Protein AF-W0T6J8-F1 (afdb_monomer)

pLDDT: mean 84.34, std 17.22, range [40.78, 98.44]

Mean predicted aligned error: 9.86 Å

Secondary structure (DSSP, 8-state):
---PPPPPPPPPPP-----TTSSSSSHHHHHHHHHHHHHHHHHHHHHTTHHHHHHHHHHHIIIIIHHHH--SSHHHHHHHHHHHHTTTTHHHHHHHHHHHHHHHHHHHHHHHHHT-------------TTSTT---HHHHTTTTTTHHHHS------SS-HHHHHHHHHHHHHHHHHIIIIIHHHHHT----HHHHHHHH-GGG-HIIIIIIIIHHHHHHHHHHHHHHHHHHHHHTT---HHHHHHHHHHHHHHHHHHHHHHHHHTTS---STHHHHHHHHHHHHT-

Radius of gyration: 28.68 Å; Cα contacts (8 Å, |Δi|>4): 222; chains: 1; bounding box: 107×46×69 Å

Structure (mmCIF, N/CA/C/O backbone):
data_AF-W0T6J8-F1
#
_entry.id   AF-W0T6J8-F1
#
loop_
_atom_site.group_PDB
_atom_site.id
_atom_site.type_symbol
_atom_site.label_atom_id
_atom_site.label_alt_id
_atom_site.label_comp_id
_atom_site.label_asym_id
_atom_site.label_entity_id
_atom_site.label_seq_id
_atom_site.pdbx_PDB_ins_code
_atom_site.Cartn_x
_atom_site.Cartn_y
_atom_site.Cartn_z
_atom_site.occupancy
_atom_site.B_iso_or_equiv
_atom_site.auth_seq_id
_atom_site.auth_comp_id
_atom_site.auth_asym_id
_atom_site.auth_atom_id
_atom_site.pdbx_PDB_model_num
ATOM 1 N N . MET A 1 1 ? -86.421 -0.996 42.618 1.00 44.06 1 MET A N 1
ATOM 2 C CA . MET A 1 1 ? -85.700 -2.146 43.206 1.00 44.06 1 MET A CA 1
ATOM 3 C C . MET A 1 1 ? -84.505 -2.436 42.313 1.00 44.06 1 MET A C 1
ATOM 5 O O . MET A 1 1 ? -84.709 -2.819 41.173 1.00 44.06 1 MET A O 1
ATOM 9 N N . SER A 1 2 ? -83.292 -2.116 42.771 1.00 49.62 2 SER A N 1
ATOM 10 C CA . SER A 1 2 ? -82.051 -2.276 41.999 1.00 49.62 2 SER A CA 1
ATOM 11 C C . SER A 1 2 ? -81.358 -3.562 42.446 1.00 49.62 2 SER A C 1
ATOM 13 O O . SER A 1 2 ? -81.035 -3.698 43.625 1.00 49.62 2 SER A O 1
ATOM 15 N N . SER A 1 3 ? -81.200 -4.520 41.535 1.00 58.56 3 SER A N 1
ATOM 16 C CA . SER A 1 3 ? -80.531 -5.800 41.778 1.00 58.56 3 SER A CA 1
ATOM 17 C C . SER A 1 3 ? -79.018 -5.633 41.645 1.00 58.56 3 SER A C 1
ATOM 19 O O . SER A 1 3 ? -78.511 -5.381 40.550 1.00 58.56 3 SER A O 1
ATOM 21 N N . THR A 1 4 ? -78.293 -5.777 42.750 1.00 57.53 4 THR A N 1
ATOM 22 C CA . THR A 1 4 ? -76.829 -5.793 42.769 1.00 57.53 4 THR A CA 1
ATOM 23 C C . THR A 1 4 ? -76.292 -7.084 42.134 1.00 57.53 4 THR A C 1
ATOM 25 O O . THR A 1 4 ? -76.738 -8.174 42.498 1.00 57.53 4 THR A O 1
ATOM 28 N N . PRO A 1 5 ? -75.336 -7.000 41.190 1.00 65.31 5 PRO A N 1
ATOM 29 C CA . PRO A 1 5 ? -74.773 -8.176 40.540 1.00 65.31 5 PRO A CA 1
ATOM 30 C C . PRO A 1 5 ? -73.866 -8.953 41.503 1.00 65.31 5 PRO A C 1
ATOM 32 O O . PRO A 1 5 ? -72.942 -8.404 42.104 1.00 65.31 5 PRO A O 1
ATOM 35 N N . THR A 1 6 ? -74.139 -10.248 41.644 1.00 69.88 6 THR A N 1
ATOM 36 C CA . THR A 1 6 ? -73.364 -11.180 42.467 1.00 69.88 6 THR A CA 1
ATOM 37 C C . THR A 1 6 ? -72.047 -11.520 41.767 1.00 69.88 6 THR A C 1
ATOM 39 O O . THR A 1 6 ? -72.043 -12.086 40.676 1.00 69.88 6 THR A O 1
ATOM 42 N N . LEU A 1 7 ? -70.919 -11.160 42.383 1.00 71.19 7 LEU A N 1
ATOM 43 C CA . LEU A 1 7 ? -69.585 -11.454 41.858 1.00 71.19 7 LEU A CA 1
ATOM 44 C C . LEU A 1 7 ? -69.223 -12.925 42.108 1.00 71.19 7 LEU A C 1
ATOM 46 O O . LEU A 1 7 ? -69.225 -13.392 43.245 1.00 71.19 7 LEU A O 1
ATOM 50 N N . THR A 1 8 ? -68.880 -13.651 41.044 1.00 69.62 8 THR A N 1
ATOM 51 C CA . THR A 1 8 ? -68.369 -15.027 41.119 1.00 69.62 8 THR A CA 1
ATOM 52 C C . THR A 1 8 ? -66.880 -15.059 41.487 1.00 69.62 8 THR A C 1
ATOM 54 O O . THR A 1 8 ? -66.098 -14.316 40.888 1.00 69.62 8 THR A O 1
ATOM 57 N N . PRO A 1 9 ? -66.452 -15.939 42.412 1.00 71.56 9 PRO A N 1
ATOM 58 C CA . PRO A 1 9 ? -65.052 -16.057 42.810 1.00 71.56 9 PRO A CA 1
ATOM 59 C C . PRO A 1 9 ? -64.183 -16.598 41.663 1.00 71.56 9 PRO A C 1
ATOM 61 O O . PRO A 1 9 ? -64.466 -17.646 41.079 1.00 71.56 9 PRO A O 1
ATOM 64 N N . LEU A 1 10 ? -63.108 -15.873 41.343 1.00 67.50 10 LEU A N 1
ATOM 65 C CA . LEU A 1 10 ? -62.117 -16.258 40.336 1.00 67.50 10 LEU A CA 1
ATOM 66 C C . LEU A 1 10 ? -61.279 -17.445 40.833 1.00 67.50 10 LEU A C 1
ATOM 68 O O . LEU A 1 10 ? -60.670 -17.382 41.900 1.00 67.50 10 LEU A O 1
ATOM 72 N N . LYS A 1 11 ? -61.218 -18.521 40.037 1.00 64.81 11 LYS A N 1
ATOM 73 C CA . LYS A 1 11 ? -60.311 -19.651 40.289 1.00 64.81 11 LYS A CA 1
ATOM 74 C C . LYS A 1 11 ? -58.851 -19.192 40.139 1.00 64.81 11 LYS A C 1
ATOM 76 O O . LYS A 1 11 ? -58.540 -18.541 39.139 1.00 64.81 11 LYS A O 1
ATOM 81 N N . PRO A 1 12 ? -57.949 -19.543 41.075 1.00 74.31 12 PRO A N 1
ATOM 82 C CA . PRO A 1 12 ? -56.539 -19.204 40.953 1.00 74.31 12 PRO A CA 1
ATOM 83 C C . PRO A 1 12 ? -55.931 -19.900 39.732 1.00 74.31 12 PRO A C 1
ATOM 85 O O . PRO A 1 12 ? -56.129 -21.095 39.506 1.00 74.31 12 PRO A O 1
ATOM 88 N N . ILE A 1 13 ? -55.200 -19.127 38.931 1.00 68.12 13 ILE A N 1
ATOM 89 C CA . ILE A 1 13 ? -54.458 -19.621 37.772 1.00 68.12 13 ILE A CA 1
ATOM 90 C C . ILE A 1 13 ? -53.298 -20.482 38.302 1.00 68.12 13 ILE A C 1
ATOM 92 O O . ILE A 1 13 ? -52.548 -19.999 39.153 1.00 68.12 13 ILE A O 1
ATOM 96 N N . PRO A 1 14 ? -53.123 -21.733 37.837 1.00 65.81 14 PRO A N 1
ATOM 97 C CA . PRO A 1 14 ? -52.020 -22.574 38.277 1.00 65.81 14 PRO A CA 1
ATOM 98 C C . PRO A 1 14 ? -50.689 -21.930 37.883 1.00 65.81 14 PRO A C 1
ATOM 100 O O . PRO A 1 14 ? -50.386 -21.741 36.702 1.00 65.81 14 PRO A O 1
ATOM 103 N N . ILE A 1 15 ? -49.893 -21.581 38.892 1.00 59.25 15 ILE A N 1
ATOM 104 C CA . ILE A 1 15 ? -48.527 -21.101 38.718 1.00 59.25 15 ILE A CA 1
ATOM 105 C C . ILE A 1 15 ? -47.717 -22.317 38.267 1.00 59.25 15 ILE A C 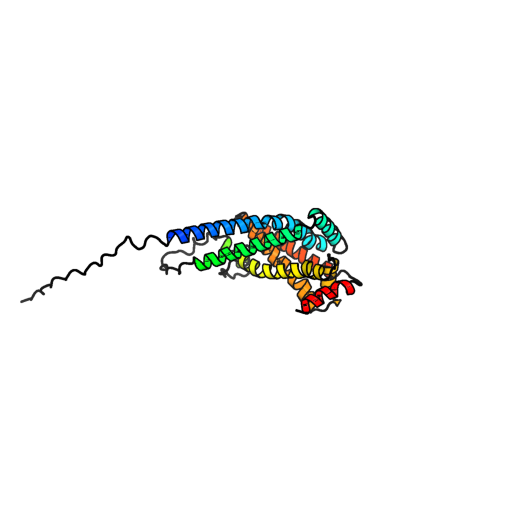1
ATOM 107 O O . ILE A 1 15 ? -47.471 -23.229 39.054 1.00 59.25 15 ILE A O 1
ATOM 111 N N . LYS A 1 16 ? -47.332 -22.367 36.986 1.00 61.12 16 LYS A N 1
ATOM 112 C CA . LYS A 1 16 ? -46.283 -23.293 36.546 1.00 61.12 16 LYS A CA 1
ATOM 113 C C . LYS A 1 16 ? -45.051 -22.992 37.397 1.00 61.12 16 LYS A C 1
ATOM 115 O O . LYS A 1 16 ? -44.511 -21.893 37.293 1.00 61.12 16 LYS A O 1
ATOM 120 N N . HIS A 1 17 ? -44.636 -23.946 38.229 1.00 57.38 17 HIS A N 1
ATOM 121 C CA . HIS A 1 17 ? -43.312 -23.930 38.838 1.00 57.38 17 HIS A CA 1
ATOM 122 C C . HIS A 1 17 ? -42.297 -23.882 37.693 1.00 57.38 17 HIS A C 1
ATOM 124 O O . HIS A 1 17 ? -42.101 -24.855 36.970 1.00 57.38 17 HIS A O 1
ATOM 130 N N . ILE A 1 18 ? -41.749 -22.695 37.450 1.00 60.44 18 ILE A N 1
ATOM 131 C CA . ILE A 1 18 ? -40.581 -22.521 36.600 1.00 60.44 18 ILE A CA 1
ATOM 132 C C . ILE A 1 18 ? -39.416 -22.913 37.501 1.00 60.44 18 ILE A C 1
ATOM 134 O O . ILE A 1 18 ? -39.089 -22.165 38.421 1.00 60.44 18 ILE A O 1
ATOM 138 N N . ASP A 1 19 ? -38.845 -24.096 37.273 1.00 59.66 19 ASP A N 1
ATOM 139 C CA . ASP A 1 19 ? -37.564 -24.476 37.866 1.00 59.66 19 ASP A CA 1
ATOM 140 C C . ASP A 1 19 ? -36.507 -23.472 37.390 1.00 59.66 19 ASP A C 1
ATOM 142 O O . ASP A 1 19 ? -35.994 -23.540 36.272 1.00 59.66 19 ASP A O 1
ATOM 146 N N . LEU A 1 20 ? -36.228 -22.483 38.240 1.00 57.75 20 LEU A N 1
ATOM 147 C CA . LEU A 1 20 ? -35.276 -21.393 38.004 1.00 57.75 20 LEU A CA 1
ATOM 148 C C . LEU A 1 20 ? -33.815 -21.872 37.955 1.00 57.75 20 LEU A C 1
ATOM 150 O O . LEU A 1 20 ? -32.936 -21.102 37.567 1.00 57.75 20 LEU A O 1
ATOM 154 N N . ASP A 1 21 ? -33.569 -23.139 38.288 1.00 58.72 21 ASP A N 1
ATOM 155 C CA . ASP A 1 21 ? -32.229 -23.696 38.463 1.00 58.72 21 ASP A CA 1
ATOM 156 C C . ASP A 1 21 ? -31.691 -24.448 37.230 1.00 58.72 21 ASP A C 1
ATOM 158 O O . ASP A 1 21 ? -30.522 -24.821 37.214 1.00 58.72 21 ASP A O 1
ATOM 162 N N . LEU A 1 22 ? -32.475 -24.613 36.154 1.00 55.75 22 LEU A N 1
ATOM 163 C CA . LEU A 1 22 ? -32.065 -25.410 34.979 1.00 55.75 22 LEU A CA 1
ATOM 164 C C . LEU A 1 22 ? -31.553 -24.610 33.764 1.00 55.75 22 LEU A C 1
ATOM 166 O O . LEU A 1 22 ? -31.078 -25.207 32.800 1.00 55.75 22 LEU A O 1
ATOM 170 N N . GLU A 1 23 ? -31.585 -23.273 33.778 1.00 55.09 23 GLU A N 1
ATOM 171 C CA . GLU A 1 23 ? -31.180 -22.456 32.611 1.00 55.09 23 GLU A CA 1
ATOM 172 C C . GLU A 1 23 ? -29.812 -21.752 32.737 1.00 55.09 23 GLU A C 1
ATOM 174 O O . GLU A 1 23 ? -29.426 -20.978 31.853 1.00 55.09 23 GLU A O 1
ATOM 179 N N . LYS A 1 24 ? -29.044 -22.002 33.808 1.00 53.44 24 LYS A N 1
ATOM 180 C CA . LYS A 1 24 ? -27.879 -21.163 34.148 1.00 53.44 24 LYS A CA 1
ATOM 181 C C . LYS A 1 24 ? -26.524 -21.580 33.546 1.00 53.44 24 LYS A C 1
ATOM 183 O O . LYS A 1 24 ? -25.614 -20.759 33.564 1.00 53.44 24 LYS A O 1
ATOM 188 N N . GLU A 1 25 ? -26.345 -22.768 32.964 1.00 53.28 25 GLU A N 1
ATOM 189 C CA . GLU A 1 25 ? -24.975 -23.325 32.862 1.00 53.28 25 GLU A CA 1
ATOM 190 C C . GLU A 1 25 ? -24.228 -23.308 31.511 1.00 53.28 25 GLU A C 1
ATOM 192 O O . GLU A 1 25 ? -23.013 -23.455 31.524 1.00 53.28 25 GLU A O 1
ATOM 197 N N . SER A 1 26 ? -24.823 -23.038 30.342 1.00 57.38 26 SER A N 1
ATOM 198 C CA . SER A 1 26 ? -24.058 -23.133 29.063 1.00 57.38 26 SER A CA 1
ATOM 199 C C . SER A 1 26 ? -23.679 -21.800 28.399 1.00 57.38 26 SER A C 1
ATOM 201 O O . SER A 1 26 ? -22.920 -21.756 27.421 1.00 57.38 26 SER A O 1
ATOM 203 N N . LYS A 1 27 ? -24.217 -20.678 28.893 1.00 60.62 27 LYS A N 1
ATOM 204 C CA . LYS A 1 27 ? -24.117 -19.376 28.209 1.00 60.62 27 LYS A CA 1
ATOM 205 C C . LYS A 1 27 ? -22.870 -18.572 28.584 1.00 60.62 27 LYS A C 1
ATOM 207 O O . LYS A 1 27 ? -22.381 -17.806 27.750 1.00 60.62 27 LYS A O 1
ATOM 212 N N . ASP A 1 28 ? -22.347 -18.763 29.793 1.00 67.38 28 ASP A N 1
ATOM 213 C CA . ASP A 1 28 ? -21.236 -17.961 30.313 1.00 67.38 28 ASP A CA 1
ATOM 214 C C . ASP A 1 28 ? -19.873 -18.409 29.766 1.00 67.38 28 ASP A C 1
ATOM 216 O O . ASP A 1 28 ? -19.080 -17.559 29.350 1.00 67.38 28 ASP A O 1
ATOM 220 N N . GLU A 1 29 ? -19.623 -19.714 29.635 1.00 78.31 29 GLU A N 1
ATOM 221 C CA . GLU A 1 29 ? -18.333 -20.243 29.166 1.00 78.31 29 GLU A CA 1
ATOM 222 C C . GLU A 1 29 ? -18.021 -19.832 27.715 1.00 78.31 29 GLU A C 1
ATOM 224 O O . GLU A 1 29 ? -16.958 -19.276 27.420 1.00 78.31 29 GLU A O 1
ATOM 229 N N . ASN A 1 30 ? -19.002 -19.974 26.818 1.00 82.31 30 ASN A N 1
ATOM 230 C CA . ASN A 1 30 ? -18.879 -19.544 25.424 1.00 82.31 30 ASN A CA 1
ATOM 231 C C . ASN A 1 30 ? -18.616 -18.036 25.304 1.00 82.31 30 ASN A C 1
ATOM 233 O O . ASN A 1 30 ? -17.840 -17.592 24.455 1.00 82.31 30 ASN A O 1
ATOM 237 N N . SER A 1 31 ? -19.230 -17.220 26.163 1.00 84.44 31 SER A N 1
ATOM 238 C CA . SER A 1 31 ? -19.031 -15.769 26.132 1.00 84.44 31 SER A CA 1
ATOM 239 C C . SER A 1 31 ? -17.605 -15.368 26.535 1.00 84.44 31 SER A C 1
ATOM 241 O O . SER A 1 31 ? -17.011 -14.482 25.905 1.00 84.44 31 SER A O 1
ATOM 243 N N . ASN A 1 32 ? -17.024 -16.079 27.506 1.00 88.94 32 ASN A N 1
ATOM 244 C CA . ASN A 1 32 ? -15.654 -15.883 27.967 1.00 88.94 32 ASN A CA 1
ATOM 245 C C . ASN A 1 32 ? -14.639 -16.290 26.895 1.00 88.94 32 ASN A C 1
ATOM 247 O O . ASN A 1 32 ? -13.741 -15.503 26.580 1.00 88.94 32 ASN A O 1
ATOM 251 N N . LEU A 1 33 ? -14.819 -17.449 26.249 1.00 90.31 33 LEU A N 1
ATOM 252 C CA . LEU A 1 33 ? -13.953 -17.895 25.149 1.00 90.31 33 LEU A CA 1
ATOM 253 C C . LEU A 1 33 ? -13.937 -16.895 23.986 1.00 90.31 33 LEU A C 1
ATOM 255 O O . LEU A 1 33 ? -12.871 -16.528 23.486 1.00 90.31 33 LEU A O 1
ATOM 259 N N . LEU A 1 34 ? -15.101 -16.372 23.590 1.00 91.38 34 LEU A N 1
ATOM 260 C CA . LEU A 1 34 ? -15.199 -15.368 22.524 1.00 91.38 34 LEU A CA 1
ATOM 261 C C . LEU A 1 34 ? -14.537 -14.040 22.927 1.00 91.38 34 LEU A C 1
ATOM 263 O O . LEU A 1 34 ? -13.900 -13.382 22.096 1.00 91.38 34 LEU A O 1
ATOM 267 N N . ALA A 1 35 ? -14.648 -13.630 24.193 1.00 91.19 35 ALA A N 1
ATOM 268 C CA . ALA A 1 35 ? -13.970 -12.439 24.705 1.00 91.19 35 ALA A CA 1
ATOM 269 C C . ALA A 1 35 ? -12.440 -12.598 24.686 1.00 91.19 35 ALA A C 1
ATOM 271 O O . ALA A 1 35 ? -11.732 -11.687 24.237 1.00 91.19 35 ALA A O 1
ATOM 272 N N . ILE A 1 36 ? -11.941 -13.766 25.097 1.00 94.81 36 ILE A N 1
ATOM 273 C CA . ILE A 1 36 ? -10.520 -14.126 25.064 1.00 94.81 36 ILE A CA 1
ATOM 274 C C . ILE A 1 36 ? -10.013 -14.143 23.618 1.00 94.81 36 ILE A C 1
ATOM 276 O O . ILE A 1 36 ? -9.056 -13.433 23.298 1.00 94.81 36 ILE A O 1
ATOM 280 N N . ALA A 1 37 ? -10.698 -14.844 22.712 1.00 95.62 37 ALA A N 1
ATOM 281 C CA . ALA A 1 37 ? -10.339 -14.900 21.295 1.00 95.62 37 ALA A CA 1
ATOM 282 C C . ALA A 1 37 ? -10.260 -13.494 20.675 1.00 95.62 37 ALA A C 1
ATOM 284 O O . ALA A 1 37 ? -9.282 -13.137 20.017 1.00 95.62 37 ALA A O 1
ATOM 285 N N . LYS A 1 38 ? -11.244 -12.631 20.956 1.00 95.25 38 LYS A N 1
ATOM 286 C CA . LYS A 1 38 ? -11.246 -11.229 20.508 1.00 95.25 38 LYS A CA 1
ATOM 287 C C . LYS A 1 38 ? -10.050 -10.436 21.034 1.00 95.25 38 LYS A C 1
ATOM 289 O O . LYS A 1 38 ? -9.535 -9.578 20.311 1.00 95.25 38 LYS A O 1
ATOM 294 N N . LYS A 1 39 ? -9.640 -10.667 22.285 1.00 96.38 39 LYS A N 1
ATOM 295 C CA . LYS A 1 39 ? -8.476 -10.015 22.905 1.00 96.38 39 LYS A CA 1
ATOM 296 C C . LYS A 1 39 ? -7.191 -10.421 22.184 1.00 96.38 39 LYS A C 1
ATOM 298 O O . LYS A 1 39 ? -6.442 -9.534 21.775 1.00 96.38 39 LYS A O 1
ATOM 303 N N . TYR A 1 40 ? -6.984 -11.717 21.952 1.00 97.75 40 TYR A N 1
ATOM 304 C CA . TYR A 1 40 ? -5.813 -12.224 21.229 1.00 97.75 40 TYR A CA 1
ATOM 305 C C . TYR A 1 40 ? -5.772 -11.761 19.775 1.00 97.75 40 TYR A C 1
ATOM 307 O O . TYR A 1 40 ? -4.740 -11.270 19.331 1.00 97.75 40 TYR A O 1
ATOM 315 N N . LEU A 1 41 ? -6.894 -11.802 19.049 1.00 97.44 41 LEU A N 1
ATOM 316 C CA . LEU A 1 41 ? -6.943 -11.306 17.669 1.00 97.44 41 LEU A CA 1
ATOM 317 C C . LEU A 1 41 ? -6.545 -9.826 17.579 1.00 97.44 41 LEU A C 1
ATOM 319 O O . LEU A 1 41 ? -5.786 -9.447 16.695 1.00 97.44 41 LEU A O 1
ATOM 323 N N . ARG A 1 42 ? -7.003 -8.982 18.513 1.00 95.69 42 ARG A N 1
ATOM 324 C CA . ARG A 1 42 ? -6.597 -7.564 18.568 1.00 95.69 42 ARG A CA 1
ATOM 325 C C . ARG A 1 42 ? -5.119 -7.393 18.888 1.00 95.69 42 ARG A C 1
ATOM 327 O O . ARG A 1 42 ? -4.489 -6.480 18.360 1.00 95.69 42 ARG A O 1
ATOM 334 N N . TRP A 1 43 ? -4.593 -8.235 19.772 1.00 97.12 43 TRP A N 1
ATOM 335 C CA . TRP A 1 43 ? -3.180 -8.232 20.122 1.00 97.12 43 TRP A CA 1
ATOM 336 C C . TRP A 1 43 ? -2.330 -8.596 18.898 1.00 97.12 43 TRP A C 1
ATOM 338 O O . TRP A 1 43 ? -1.482 -7.797 18.510 1.00 97.12 43 TRP A O 1
ATOM 348 N N . ILE A 1 44 ? -2.646 -9.698 18.210 1.00 97.50 44 ILE A N 1
ATOM 349 C CA . ILE A 1 44 ? -1.981 -10.109 16.963 1.00 97.50 44 ILE A CA 1
ATOM 350 C C . ILE A 1 44 ? -2.063 -8.993 15.920 1.00 97.50 44 ILE A C 1
ATOM 352 O O . ILE A 1 44 ? -1.033 -8.585 15.396 1.00 97.50 44 ILE A O 1
ATOM 356 N N . GLN A 1 45 ? -3.255 -8.437 15.674 1.00 95.69 45 GLN A N 1
ATOM 357 C CA . GLN A 1 45 ? -3.453 -7.375 14.682 1.00 95.69 45 GLN A CA 1
ATOM 358 C C . GLN A 1 45 ? -2.588 -6.135 14.949 1.00 95.69 45 GLN A C 1
ATOM 360 O O . GLN A 1 45 ? -2.154 -5.464 14.010 1.00 95.69 45 GLN A O 1
ATOM 365 N N . LYS A 1 46 ? -2.384 -5.799 16.230 1.00 95.00 46 LYS A N 1
ATOM 366 C CA . LYS A 1 46 ? -1.573 -4.659 16.666 1.00 95.00 46 LYS A CA 1
ATOM 367 C C . LYS A 1 46 ? -0.083 -4.937 16.482 1.00 95.00 46 LYS A C 1
ATOM 369 O O . LYS A 1 46 ? 0.622 -4.089 15.947 1.00 95.00 46 LYS A O 1
ATOM 374 N N . TRP A 1 47 ? 0.395 -6.096 16.927 1.00 96.19 47 TRP A N 1
ATOM 375 C CA . TRP A 1 47 ? 1.825 -6.418 16.902 1.00 96.19 47 TRP A CA 1
ATOM 376 C C . TRP A 1 47 ? 2.320 -6.851 15.523 1.00 96.19 47 TRP A C 1
ATOM 378 O O . TRP A 1 47 ? 3.476 -6.608 15.186 1.00 96.19 47 TRP A O 1
ATOM 388 N N . SER A 1 48 ? 1.441 -7.370 14.665 1.00 96.38 48 SER A N 1
ATOM 389 C CA . SER A 1 48 ? 1.779 -7.692 13.276 1.00 96.38 48 SER A CA 1
ATOM 390 C C . SER A 1 48 ? 2.105 -6.463 12.416 1.00 96.38 48 SER A C 1
ATOM 392 O O . SER A 1 48 ? 2.573 -6.614 11.291 1.00 96.38 48 SER A O 1
ATOM 394 N N . LEU A 1 49 ? 1.873 -5.246 12.927 1.00 94.12 49 LEU A N 1
ATOM 395 C CA . LEU A 1 49 ? 2.207 -3.993 12.249 1.00 94.12 49 LEU A CA 1
ATOM 396 C C . LEU A 1 49 ? 3.695 -3.644 12.310 1.00 94.12 49 LEU A C 1
ATOM 398 O O . LEU A 1 49 ? 4.134 -2.849 11.488 1.00 94.12 49 LEU A O 1
ATOM 402 N N . PHE A 1 50 ? 4.469 -4.204 13.245 1.00 93.62 50 PHE A N 1
ATOM 403 C CA . PHE A 1 50 ? 5.868 -3.808 13.449 1.00 93.62 50 PHE A CA 1
ATOM 404 C C . PHE A 1 50 ? 6.742 -3.944 12.194 1.00 93.62 50 PHE A C 1
ATOM 406 O O . PHE A 1 50 ? 7.378 -2.955 11.832 1.00 93.62 50 PHE A O 1
ATOM 413 N N . PRO A 1 51 ? 6.735 -5.087 11.476 1.00 92.94 51 PRO A N 1
ATOM 414 C CA . PRO A 1 51 ? 7.508 -5.218 10.241 1.00 92.94 51 PRO A CA 1
ATOM 415 C C . PRO A 1 51 ? 7.124 -4.199 9.170 1.00 92.94 51 PRO A C 1
ATOM 417 O O . PRO A 1 51 ? 7.971 -3.696 8.437 1.00 92.94 51 PRO A O 1
ATOM 420 N N . LEU A 1 52 ? 5.830 -3.885 9.075 1.00 91.38 52 LEU A N 1
ATOM 421 C CA . LEU A 1 52 ? 5.349 -2.899 8.120 1.00 91.38 52 LEU A CA 1
ATOM 422 C C . LEU A 1 52 ? 5.756 -1.487 8.550 1.00 91.38 52 LEU A C 1
ATOM 424 O O . LEU A 1 52 ? 6.194 -0.708 7.718 1.00 91.38 52 LEU A O 1
ATOM 428 N N . ALA A 1 53 ? 5.647 -1.159 9.837 1.00 91.88 53 ALA A N 1
ATOM 429 C CA . ALA A 1 53 ? 5.989 0.154 10.373 1.00 91.88 53 ALA A CA 1
ATOM 430 C C . ALA A 1 53 ? 7.481 0.486 10.224 1.00 91.88 53 ALA A C 1
ATOM 432 O O . ALA A 1 53 ? 7.811 1.649 10.013 1.00 91.88 53 ALA A O 1
ATOM 433 N N . SER A 1 54 ? 8.367 -0.512 10.300 1.00 91.19 54 SER A N 1
ATOM 434 C CA . SER A 1 54 ? 9.804 -0.316 10.083 1.00 91.19 54 SER A CA 1
ATOM 435 C C . SER A 1 54 ? 10.174 -0.212 8.602 1.00 91.19 54 SER A C 1
ATOM 437 O O . SER A 1 54 ? 10.995 0.624 8.236 1.00 91.19 54 SER A O 1
ATOM 439 N N . TYR A 1 55 ? 9.558 -1.019 7.733 1.00 92.81 55 TYR A N 1
ATOM 440 C CA . TYR A 1 55 ? 9.878 -1.025 6.302 1.00 92.81 55 TYR A CA 1
ATOM 441 C C . TYR A 1 55 ? 9.215 0.112 5.517 1.00 92.81 55 TYR A C 1
ATOM 443 O O . TYR A 1 55 ? 9.793 0.647 4.571 1.00 92.81 55 TYR A O 1
ATOM 451 N N . LEU A 1 56 ? 7.991 0.488 5.888 1.00 93.44 56 LEU A N 1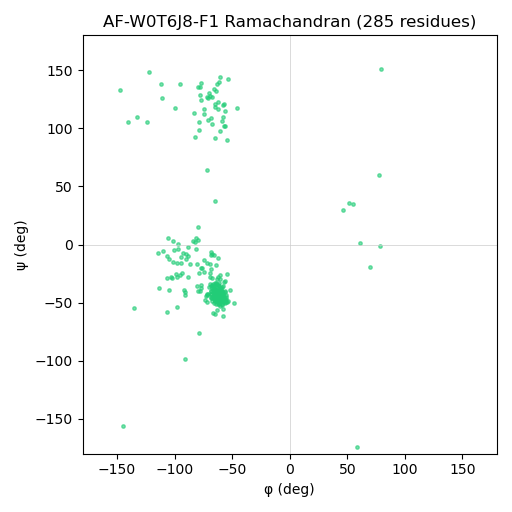
ATOM 452 C CA . LEU A 1 56 ? 7.185 1.440 5.131 1.00 93.44 56 LEU A CA 1
ATOM 453 C C . LEU A 1 56 ? 7.863 2.807 4.938 1.00 93.44 56 LEU A C 1
ATOM 455 O O . LEU A 1 56 ? 7.752 3.320 3.830 1.00 93.44 56 LEU A O 1
ATOM 459 N N . PRO A 1 57 ? 8.562 3.412 5.920 1.00 95.00 57 PRO A N 1
ATOM 460 C CA . PRO A 1 57 ? 9.290 4.658 5.688 1.00 95.00 57 PRO A CA 1
ATOM 461 C C . PRO A 1 57 ? 10.351 4.521 4.592 1.00 95.00 57 PRO A C 1
ATOM 463 O O . PRO A 1 57 ? 10.410 5.363 3.701 1.00 95.00 57 PRO A O 1
ATOM 466 N N . LEU A 1 58 ? 11.127 3.431 4.604 1.00 95.12 58 LEU A N 1
ATOM 467 C CA . LEU A 1 58 ? 12.147 3.155 3.587 1.00 95.12 58 LEU A CA 1
ATOM 468 C C . LEU A 1 58 ? 11.509 2.996 2.204 1.00 95.12 58 LEU A C 1
ATOM 470 O O . LEU A 1 58 ? 11.917 3.641 1.239 1.00 95.12 58 LEU A O 1
ATOM 474 N N . HIS A 1 59 ? 10.457 2.181 2.120 1.00 95.69 59 HIS A N 1
ATOM 475 C CA . HIS A 1 59 ? 9.718 1.971 0.879 1.00 95.69 59 HIS A CA 1
ATOM 476 C C . HIS A 1 59 ? 9.056 3.258 0.376 1.00 95.69 59 HIS A C 1
ATOM 478 O O . HIS A 1 59 ? 9.142 3.576 -0.805 1.00 95.69 59 HIS A O 1
ATOM 484 N N . GLY A 1 60 ? 8.422 4.016 1.269 1.00 96.69 60 GLY A N 1
ATOM 485 C CA . GLY A 1 60 ? 7.726 5.260 0.961 1.00 96.69 60 GLY A CA 1
ATOM 486 C C . GLY A 1 60 ? 8.673 6.350 0.471 1.00 96.69 60 GLY A C 1
ATOM 487 O O . GLY A 1 60 ? 8.365 7.011 -0.513 1.00 96.69 60 GLY A O 1
ATOM 488 N N . ILE A 1 61 ? 9.853 6.498 1.079 1.00 97.50 61 ILE A N 1
ATOM 489 C CA . ILE A 1 61 ? 10.886 7.414 0.578 1.00 97.50 61 ILE A CA 1
ATOM 490 C C . ILE A 1 61 ? 11.296 7.000 -0.837 1.00 97.50 61 ILE A C 1
ATOM 492 O O . ILE A 1 61 ? 11.212 7.809 -1.762 1.00 97.50 61 ILE A O 1
ATOM 496 N N . ASN A 1 62 ? 11.659 5.731 -1.024 1.00 97.69 62 ASN A N 1
ATOM 497 C CA . ASN A 1 62 ? 12.187 5.248 -2.295 1.00 97.69 62 ASN A CA 1
ATOM 498 C C . ASN A 1 62 ? 11.158 5.253 -3.439 1.00 97.69 62 ASN A C 1
ATOM 500 O O . ASN A 1 62 ? 11.521 5.400 -4.598 1.00 97.69 62 ASN A O 1
ATOM 504 N N . THR A 1 63 ? 9.868 5.097 -3.136 1.00 96.81 63 THR A N 1
ATOM 505 C CA . THR A 1 63 ? 8.813 4.998 -4.161 1.00 96.81 63 THR A CA 1
ATOM 506 C C . THR A 1 63 ? 7.993 6.273 -4.342 1.00 96.81 63 THR A C 1
ATOM 508 O O . THR A 1 63 ? 7.501 6.509 -5.442 1.00 96.81 63 THR A O 1
ATOM 511 N N . LEU A 1 64 ? 7.840 7.109 -3.307 1.00 97.94 64 LEU A N 1
ATOM 512 C CA . LEU A 1 64 ? 6.972 8.296 -3.351 1.00 97.94 64 LEU A CA 1
ATOM 513 C C . LEU A 1 64 ? 7.748 9.611 -3.429 1.00 97.94 64 LEU A C 1
ATOM 515 O O . LEU A 1 64 ? 7.231 10.587 -3.969 1.00 97.94 64 LEU A O 1
ATOM 519 N N . ILE A 1 65 ? 8.965 9.654 -2.879 1.00 98.12 65 ILE A N 1
ATOM 520 C CA . ILE A 1 65 ? 9.748 10.889 -2.744 1.00 98.12 65 ILE A CA 1
ATOM 521 C C . ILE A 1 65 ? 10.888 10.895 -3.757 1.00 98.12 65 ILE A C 1
ATOM 523 O O . ILE A 1 65 ? 10.926 11.776 -4.611 1.00 98.12 65 ILE A O 1
ATOM 527 N N . ILE A 1 66 ? 11.771 9.895 -3.732 1.00 98.44 66 ILE A N 1
ATOM 528 C CA . ILE A 1 66 ? 12.965 9.870 -4.593 1.00 98.44 66 ILE A CA 1
ATOM 529 C C . ILE A 1 66 ? 12.611 10.003 -6.083 1.00 98.44 66 ILE A C 1
ATOM 531 O O . ILE A 1 66 ? 13.134 10.922 -6.711 1.00 98.44 66 ILE A O 1
ATOM 535 N N . PRO A 1 67 ? 11.656 9.239 -6.653 1.00 98.12 67 PRO A N 1
ATOM 536 C CA . PRO A 1 67 ? 11.364 9.333 -8.083 1.00 98.12 67 PRO A CA 1
ATOM 537 C C . PRO A 1 67 ? 10.723 10.667 -8.487 1.00 98.12 67 PRO A C 1
ATOM 539 O O . PRO A 1 67 ? 10.763 11.055 -9.653 1.00 98.12 67 PRO A O 1
ATOM 542 N N . SER A 1 68 ? 10.117 11.386 -7.533 1.00 97.94 68 SER A N 1
ATOM 543 C CA . SER A 1 68 ? 9.590 12.732 -7.781 1.00 97.94 68 SER A CA 1
ATOM 544 C C . SER A 1 68 ? 10.675 13.802 -7.846 1.00 97.94 68 SER A C 1
ATOM 546 O O . SER A 1 68 ? 10.416 14.852 -8.430 1.00 97.94 68 SER A O 1
ATOM 548 N N . ILE A 1 69 ? 11.867 13.538 -7.298 1.00 97.88 69 ILE A N 1
ATOM 549 C CA . ILE A 1 69 ? 13.025 14.442 -7.299 1.00 97.88 69 ILE A CA 1
ATOM 550 C C . ILE A 1 69 ? 13.972 14.058 -8.435 1.00 97.88 69 ILE A C 1
ATOM 552 O O . ILE A 1 69 ? 14.257 14.897 -9.289 1.00 97.88 69 ILE A O 1
ATOM 556 N N . GLU A 1 70 ? 14.379 12.789 -8.487 1.00 97.75 70 GLU A N 1
ATOM 557 C CA . GLU A 1 70 ? 15.279 12.257 -9.503 1.00 97.75 70 GLU A CA 1
ATOM 558 C C . GLU A 1 70 ? 14.835 10.846 -9.943 1.00 97.75 70 GLU A C 1
ATOM 560 O O . GLU A 1 70 ? 14.975 9.890 -9.182 1.00 97.75 70 GLU A O 1
ATOM 565 N N . PRO A 1 71 ? 14.241 10.691 -11.143 1.00 96.81 71 PRO A N 1
ATOM 566 C CA . PRO A 1 71 ? 13.644 9.436 -11.600 1.00 96.81 71 PRO A CA 1
ATOM 567 C C . PRO A 1 71 ? 14.626 8.502 -12.321 1.00 96.81 71 PRO A C 1
ATOM 569 O O . PRO A 1 71 ? 14.238 7.375 -12.635 1.00 96.81 71 PRO A O 1
ATOM 572 N N . SER A 1 72 ? 15.839 8.958 -12.654 1.00 95.19 72 SER A N 1
ATOM 573 C CA . SER A 1 72 ? 16.752 8.211 -13.526 1.00 95.19 72 SER A CA 1
ATOM 574 C C . SER A 1 72 ? 17.474 7.079 -12.780 1.00 95.19 72 SER A C 1
ATOM 576 O O . SER A 1 72 ? 17.082 5.921 -12.924 1.00 95.19 72 SER A O 1
ATOM 578 N N . SER A 1 73 ? 18.484 7.378 -11.963 1.00 95.31 73 SER A N 1
ATOM 579 C CA . SER A 1 73 ? 19.309 6.381 -11.260 1.00 95.31 73 SER A CA 1
ATOM 580 C C . SER A 1 73 ? 18.985 6.255 -9.771 1.00 95.31 73 SER A C 1
ATOM 582 O O . SER A 1 73 ? 18.899 5.141 -9.255 1.00 95.31 73 SER A O 1
ATOM 584 N N . ALA A 1 74 ? 18.708 7.375 -9.095 1.00 97.06 74 ALA A N 1
ATOM 585 C CA . ALA A 1 74 ? 18.562 7.432 -7.638 1.00 97.06 74 ALA A CA 1
ATOM 586 C C . ALA A 1 74 ? 17.581 6.403 -7.023 1.00 97.06 74 ALA A C 1
ATOM 588 O O . ALA A 1 74 ? 17.900 5.854 -5.966 1.00 97.06 74 ALA A O 1
ATOM 589 N N . PRO A 1 75 ? 16.418 6.079 -7.634 1.00 97.50 75 PRO A N 1
ATOM 590 C CA . PRO A 1 75 ? 15.519 5.065 -7.082 1.00 97.50 75 PRO A CA 1
ATOM 591 C C . PRO A 1 75 ? 16.151 3.664 -7.016 1.00 97.50 75 PRO A C 1
ATOM 593 O O . PRO A 1 75 ? 15.891 2.910 -6.077 1.00 97.50 75 PRO A O 1
ATOM 596 N N . ASN A 1 76 ? 16.996 3.309 -7.991 1.00 97.00 76 ASN A N 1
ATOM 597 C CA . ASN A 1 76 ? 17.710 2.030 -8.003 1.00 97.00 76 ASN A CA 1
ATOM 598 C C . ASN A 1 76 ? 18.816 2.010 -6.941 1.00 97.00 76 ASN A C 1
ATOM 600 O O . ASN A 1 76 ? 18.893 1.049 -6.176 1.00 97.00 76 ASN A O 1
ATOM 604 N N . ASP A 1 77 ? 19.591 3.088 -6.812 1.00 96.94 77 ASP A N 1
ATOM 605 C CA . ASP A 1 77 ? 20.661 3.192 -5.808 1.00 96.94 77 ASP A CA 1
ATOM 606 C C . ASP A 1 77 ? 20.101 3.068 -4.381 1.00 96.94 77 ASP A C 1
ATOM 608 O O . ASP A 1 77 ? 20.564 2.267 -3.562 1.00 96.94 77 ASP A O 1
ATOM 612 N N . VAL A 1 78 ? 19.021 3.802 -4.092 1.00 96.62 78 VAL A N 1
ATOM 613 C CA . VAL A 1 78 ? 18.328 3.736 -2.798 1.00 96.62 78 VAL A CA 1
ATOM 614 C C . VAL A 1 78 ? 17.673 2.366 -2.596 1.00 96.62 78 VAL A C 1
ATOM 616 O O . VAL A 1 78 ? 17.670 1.847 -1.478 1.00 96.62 78 VAL A O 1
ATOM 619 N N . LEU A 1 79 ? 17.151 1.732 -3.653 1.00 95.25 79 LEU A N 1
ATOM 620 C CA . LEU A 1 79 ? 16.621 0.368 -3.569 1.00 95.25 79 LEU A CA 1
ATOM 621 C C . LEU A 1 79 ? 17.705 -0.638 -3.176 1.00 95.25 79 LEU A C 1
ATOM 623 O O . LEU A 1 79 ? 17.443 -1.489 -2.324 1.00 95.25 79 LEU A O 1
ATOM 627 N N . MET A 1 80 ? 18.898 -0.545 -3.764 1.00 94.25 80 MET A N 1
ATOM 628 C CA . MET A 1 80 ? 20.031 -1.409 -3.424 1.00 94.25 80 MET A CA 1
ATOM 629 C C . MET A 1 80 ? 20.448 -1.223 -1.966 1.00 94.25 80 MET A C 1
ATOM 631 O O . MET A 1 80 ? 20.553 -2.208 -1.236 1.00 94.25 80 MET A O 1
ATOM 635 N N . MET A 1 81 ? 20.559 0.024 -1.503 1.00 94.56 81 MET A N 1
ATOM 636 C CA . MET A 1 81 ? 20.832 0.326 -0.094 1.00 94.56 81 MET A CA 1
ATOM 637 C C . MET A 1 81 ? 19.780 -0.295 0.842 1.00 94.56 81 MET A C 1
ATOM 639 O O . MET A 1 81 ? 20.122 -0.917 1.845 1.00 94.56 81 MET A O 1
ATOM 643 N N . ILE A 1 82 ? 18.486 -0.182 0.517 1.00 92.88 82 ILE A N 1
ATOM 644 C CA . ILE A 1 82 ? 17.406 -0.778 1.325 1.00 92.88 82 ILE A CA 1
ATOM 645 C C . ILE A 1 82 ? 17.478 -2.313 1.319 1.00 92.88 82 ILE A C 1
ATOM 647 O O . ILE A 1 82 ? 17.206 -2.944 2.345 1.00 92.88 82 ILE A O 1
ATOM 651 N N . ARG A 1 83 ? 17.815 -2.937 0.183 1.00 90.81 83 ARG A N 1
ATOM 652 C CA . ARG A 1 83 ? 17.978 -4.400 0.086 1.00 90.81 83 ARG A CA 1
ATOM 653 C C . ARG A 1 83 ? 19.095 -4.890 0.999 1.00 90.81 83 ARG A C 1
ATOM 655 O O . ARG A 1 83 ? 18.876 -5.863 1.718 1.00 90.81 83 ARG A O 1
ATOM 662 N N . GLU A 1 84 ? 20.216 -4.177 1.015 1.00 91.56 84 GLU A N 1
ATOM 663 C CA . GLU A 1 84 ? 21.355 -4.479 1.881 1.00 91.56 84 GLU A CA 1
ATOM 664 C C . GLU A 1 84 ? 20.969 -4.359 3.362 1.00 91.56 84 GLU A C 1
ATOM 666 O O . GLU A 1 84 ? 21.102 -5.313 4.127 1.00 91.56 84 GLU A O 1
ATOM 671 N N . LEU A 1 85 ? 20.338 -3.243 3.748 1.00 89.81 85 LEU A N 1
ATOM 672 C CA . LEU A 1 85 ? 19.880 -3.004 5.125 1.00 89.81 85 LEU A CA 1
ATOM 673 C C . LEU A 1 85 ? 18.849 -4.028 5.625 1.00 89.81 85 LEU A C 1
ATOM 675 O O . LEU A 1 85 ? 18.713 -4.234 6.829 1.00 89.81 85 LEU A O 1
ATOM 679 N N . THR A 1 86 ? 18.088 -4.652 4.723 1.00 87.81 86 THR A N 1
ATOM 680 C CA . THR A 1 86 ? 17.025 -5.611 5.076 1.00 87.81 86 THR A CA 1
ATOM 681 C C . THR A 1 86 ? 17.424 -7.078 4.899 1.00 87.81 86 THR A C 1
ATOM 683 O O . THR A 1 86 ? 16.573 -7.953 5.105 1.00 87.81 86 THR A O 1
ATOM 686 N N . SER A 1 87 ? 18.683 -7.340 4.512 1.00 80.31 87 SER A N 1
ATOM 687 C CA . SER A 1 87 ? 19.327 -8.663 4.412 1.00 80.31 87 SER A CA 1
ATOM 688 C C . SER A 1 87 ? 18.497 -9.751 3.709 1.00 80.31 87 SER A C 1
ATOM 690 O O . SER A 1 87 ? 18.569 -10.936 4.031 1.00 80.31 87 SER A O 1
ATOM 692 N N . GLY A 1 88 ? 17.630 -9.367 2.767 1.00 69.44 88 GLY A N 1
ATOM 693 C CA . GLY A 1 88 ? 16.721 -10.276 2.051 1.00 69.44 88 GLY A CA 1
ATOM 694 C C . GLY A 1 88 ? 15.575 -10.882 2.887 1.00 69.44 88 GLY A C 1
ATOM 695 O O . GLY A 1 88 ? 14.553 -11.288 2.317 1.00 69.44 88 GLY A O 1
ATOM 696 N N . LEU A 1 89 ? 15.672 -10.887 4.222 1.00 71.31 89 LEU A N 1
ATOM 697 C CA . LEU A 1 89 ? 14.626 -11.353 5.144 1.00 71.31 89 LEU A CA 1
ATOM 698 C C . LEU A 1 89 ? 13.403 -10.431 5.160 1.00 71.31 89 LEU A C 1
ATOM 700 O O . LEU A 1 89 ? 12.292 -10.894 5.438 1.00 71.31 89 LEU A O 1
ATOM 704 N N . GLY A 1 90 ? 13.586 -9.157 4.794 1.00 80.06 90 GLY A N 1
ATOM 705 C CA . GLY A 1 90 ? 12.535 -8.140 4.818 1.00 80.06 90 GLY A CA 1
ATOM 706 C C . GLY A 1 90 ? 11.236 -8.601 4.157 1.00 80.06 90 GLY A C 1
ATOM 707 O O . GLY A 1 90 ? 10.178 -8.553 4.778 1.00 80.06 90 GLY A O 1
ATOM 708 N N . SER A 1 91 ? 11.302 -9.142 2.935 1.00 86.12 91 SER A N 1
ATOM 709 C CA . SER A 1 91 ? 10.089 -9.490 2.175 1.00 86.12 91 SER A CA 1
ATOM 710 C C . SER A 1 91 ? 9.206 -10.542 2.861 1.00 86.12 91 SER A C 1
ATOM 712 O O . SER A 1 91 ? 7.994 -10.349 2.948 1.00 86.12 91 SER A O 1
ATOM 714 N N . LYS A 1 92 ? 9.788 -11.624 3.396 1.00 91.06 92 LYS A N 1
ATOM 715 C CA . LYS A 1 92 ? 9.026 -12.684 4.078 1.00 91.06 92 LYS A CA 1
ATOM 716 C C . LYS A 1 92 ? 8.386 -12.159 5.360 1.00 91.06 92 LYS A C 1
ATOM 718 O O . LYS A 1 92 ? 7.201 -12.381 5.581 1.00 91.06 92 LYS A O 1
ATOM 723 N N . ILE A 1 93 ? 9.147 -11.424 6.172 1.00 93.62 93 ILE A N 1
ATOM 724 C CA . ILE A 1 93 ? 8.666 -10.883 7.450 1.00 93.62 93 ILE A CA 1
ATOM 725 C C . ILE A 1 93 ? 7.531 -9.872 7.212 1.00 93.62 93 ILE A C 1
ATOM 727 O O . ILE A 1 93 ? 6.515 -9.914 7.909 1.00 93.62 93 ILE A O 1
ATOM 731 N N . ILE A 1 94 ? 7.660 -9.012 6.195 1.00 93.38 94 ILE A N 1
ATOM 732 C CA . ILE A 1 94 ? 6.614 -8.056 5.804 1.00 93.38 94 ILE A CA 1
ATOM 733 C C . ILE A 1 94 ? 5.335 -8.793 5.397 1.00 93.38 94 ILE A C 1
ATOM 735 O O . ILE A 1 94 ? 4.266 -8.479 5.920 1.00 93.38 94 ILE A O 1
ATOM 739 N N . TRP A 1 95 ? 5.426 -9.796 4.515 1.00 94.62 95 TRP A N 1
ATOM 740 C CA . TRP A 1 95 ? 4.256 -10.560 4.069 1.00 94.62 95 TRP A CA 1
ATOM 741 C C . TRP A 1 95 ? 3.572 -11.315 5.208 1.00 94.62 95 TRP A C 1
ATOM 743 O O . TRP A 1 95 ? 2.344 -11.296 5.289 1.00 94.62 95 TRP A O 1
ATOM 753 N N . THR A 1 96 ? 4.337 -11.900 6.131 1.00 95.38 96 THR A N 1
ATOM 754 C CA . THR A 1 96 ? 3.783 -12.531 7.337 1.00 95.38 96 THR A CA 1
ATOM 755 C C . THR A 1 96 ? 3.058 -11.508 8.214 1.00 95.38 96 THR A C 1
ATOM 757 O O . THR A 1 96 ? 1.939 -11.762 8.659 1.00 95.38 96 THR A O 1
ATOM 760 N N . GLY A 1 97 ?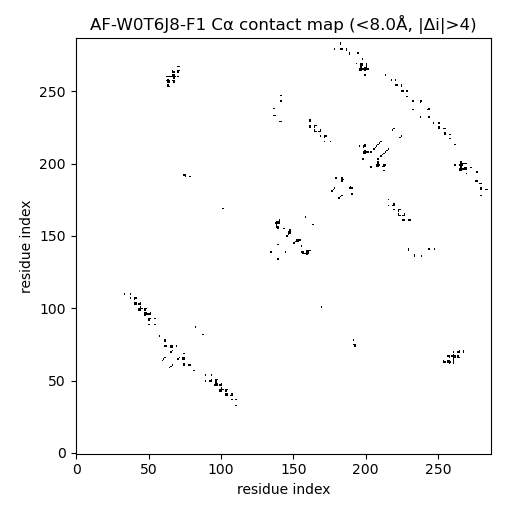 3.639 -10.321 8.423 1.00 96.31 97 GLY A N 1
ATOM 761 C CA . GLY A 1 97 ? 3.001 -9.230 9.168 1.00 96.31 97 GLY A CA 1
ATOM 762 C C . GLY A 1 97 ? 1.687 -8.761 8.534 1.00 96.31 97 GLY A C 1
ATOM 763 O O . GLY A 1 97 ? 0.670 -8.643 9.225 1.00 96.31 97 GLY A O 1
ATOM 764 N N . ILE A 1 98 ? 1.677 -8.570 7.210 1.00 95.94 98 ILE A N 1
ATOM 765 C CA . ILE A 1 98 ? 0.476 -8.212 6.437 1.00 95.94 98 ILE A CA 1
ATOM 766 C C . ILE A 1 98 ? -0.590 -9.305 6.569 1.00 95.94 98 ILE A C 1
ATOM 768 O O . ILE A 1 98 ? -1.735 -8.999 6.906 1.00 95.94 98 ILE A O 1
ATOM 772 N N . ALA A 1 99 ? -0.228 -10.573 6.360 1.00 97.25 99 ALA A N 1
ATOM 773 C CA . ALA A 1 99 ? -1.158 -11.696 6.453 1.00 97.25 99 ALA A CA 1
ATOM 774 C C . ALA A 1 99 ? -1.785 -11.790 7.850 1.00 97.25 99 ALA A C 1
ATOM 776 O O . ALA A 1 99 ? -3.009 -11.828 7.977 1.00 97.25 99 ALA A O 1
ATOM 777 N N . MET A 1 100 ? -0.969 -11.729 8.908 1.00 98.06 100 MET A N 1
ATOM 778 C CA . MET A 1 100 ? -1.458 -11.716 10.290 1.00 98.06 100 MET A CA 1
ATOM 779 C C . MET A 1 100 ? -2.385 -10.527 10.558 1.00 98.06 100 MET A C 1
ATOM 781 O O . MET A 1 100 ? -3.425 -10.702 11.197 1.00 98.06 100 MET A O 1
ATOM 785 N N . HIS A 1 101 ? -2.067 -9.333 10.047 1.00 97.38 101 HIS A N 1
ATOM 786 C CA . HIS A 1 101 ? -2.904 -8.141 10.215 1.00 97.38 101 HIS A CA 1
ATOM 787 C C . HIS A 1 101 ? -4.281 -8.304 9.555 1.00 97.38 101 HIS A C 1
ATOM 789 O O . HIS A 1 101 ? -5.315 -8.022 10.168 1.00 97.38 101 HIS A O 1
ATOM 795 N N . VAL A 1 102 ? -4.304 -8.776 8.307 1.00 97.50 102 VAL A N 1
ATOM 796 C CA . VAL A 1 102 ? -5.537 -8.958 7.531 1.00 97.50 102 VAL A CA 1
ATOM 797 C C . VAL A 1 102 ? -6.397 -10.067 8.135 1.00 97.50 102 VAL A C 1
ATOM 799 O O . VAL A 1 102 ? -7.582 -9.841 8.397 1.00 97.50 102 VAL A O 1
ATOM 802 N N . LEU A 1 103 ? -5.810 -11.233 8.423 1.00 97.75 103 LEU A N 1
ATOM 803 C CA . LEU A 1 103 ? -6.529 -12.394 8.958 1.00 97.75 103 LEU A CA 1
ATOM 804 C C . LEU A 1 103 ? -7.101 -12.127 10.351 1.00 97.75 103 LEU A C 1
ATOM 806 O O . LEU A 1 103 ? -8.270 -12.419 10.602 1.00 97.75 103 LEU A O 1
ATOM 810 N N . SER A 1 104 ? -6.329 -11.506 11.245 1.00 97.50 104 SER A N 1
ATOM 811 C CA . SER A 1 104 ? -6.829 -11.142 12.577 1.00 97.50 104 SER A CA 1
ATOM 812 C C . SER A 1 104 ? -7.953 -10.104 12.505 1.00 97.50 104 SER A C 1
ATOM 814 O O . SER A 1 104 ? -8.981 -10.238 13.178 1.00 97.50 104 SER A O 1
ATOM 816 N N . GLY A 1 105 ? -7.821 -9.110 11.621 1.00 95.50 105 GLY A N 1
ATOM 817 C CA . GLY A 1 105 ? -8.874 -8.139 11.345 1.00 95.50 105 GLY A CA 1
ATOM 818 C C . GLY A 1 105 ? -10.147 -8.789 10.792 1.00 95.50 105 GLY A C 1
ATOM 819 O O . GLY A 1 105 ? -11.256 -8.399 11.177 1.00 95.50 105 GLY A O 1
ATOM 820 N N . LEU A 1 106 ? -10.023 -9.762 9.887 1.00 96.69 106 LEU A N 1
ATOM 821 C CA . LEU A 1 106 ? -11.152 -10.535 9.364 1.00 96.69 106 LEU A CA 1
ATOM 822 C C . LEU A 1 106 ? -11.811 -11.358 10.478 1.00 96.69 106 LEU A C 1
ATOM 824 O O . LEU A 1 106 ? -13.023 -11.256 10.668 1.00 96.69 106 LEU A O 1
ATOM 828 N N . GLY A 1 107 ? -11.015 -12.062 11.287 1.00 97.00 107 GLY A N 1
ATOM 829 C CA . GLY A 1 107 ? -11.486 -12.847 12.430 1.00 97.00 107 GLY A CA 1
ATOM 830 C C . GLY A 1 107 ? -12.308 -12.020 13.420 1.00 97.00 107 GLY A C 1
ATOM 831 O O . GLY A 1 107 ? -13.398 -12.426 13.817 1.00 97.00 107 GLY A O 1
ATOM 832 N N . ILE A 1 108 ? -11.875 -10.795 13.746 1.00 95.31 108 ILE A N 1
ATOM 833 C CA . ILE A 1 108 ? -12.644 -9.887 14.620 1.00 95.31 108 ILE A CA 1
ATOM 834 C C . ILE A 1 108 ? -14.009 -9.532 14.013 1.00 95.31 108 ILE A C 1
ATOM 836 O O . ILE A 1 108 ? -14.980 -9.343 14.753 1.00 95.31 108 ILE A O 1
ATOM 840 N N . ARG A 1 109 ? -14.106 -9.390 12.686 1.00 93.81 109 ARG A N 1
ATOM 841 C CA . ARG A 1 109 ? -15.372 -9.068 12.003 1.00 93.81 109 ARG A CA 1
ATOM 842 C C . ARG A 1 109 ? -16.314 -10.263 11.993 1.00 93.81 109 ARG A C 1
ATOM 844 O O . ARG A 1 109 ? -17.480 -10.088 12.335 1.00 93.81 109 ARG A O 1
ATOM 851 N N . VAL A 1 110 ? -15.797 -11.448 11.683 1.00 94.44 110 VAL A N 1
ATOM 852 C CA . VAL A 1 110 ? -16.539 -12.713 11.736 1.00 94.44 110 VAL A CA 1
ATOM 853 C C . VAL A 1 110 ? -17.076 -12.948 13.150 1.00 94.44 110 VAL A C 1
ATOM 855 O O . VAL A 1 110 ? -18.274 -13.125 13.341 1.00 94.44 110 VAL A O 1
ATOM 858 N N . LEU A 1 111 ? -16.231 -12.783 14.168 1.00 93.44 111 LEU A N 1
ATOM 859 C CA . LEU A 1 111 ? -16.628 -12.899 15.570 1.00 93.44 111 LEU A CA 1
ATOM 860 C C . LEU A 1 111 ? -17.701 -11.877 15.974 1.00 93.44 111 LEU A C 1
ATOM 862 O O . LEU A 1 111 ? -18.648 -12.201 16.689 1.00 93.44 111 LEU A O 1
ATOM 866 N N . LYS A 1 112 ? -17.590 -10.627 15.505 1.00 90.62 112 LYS A N 1
ATOM 867 C CA . LYS A 1 112 ? -18.642 -9.617 15.703 1.00 90.62 112 LYS A CA 1
ATOM 868 C C . LYS A 1 112 ? -19.951 -10.020 15.034 1.00 90.62 112 LYS A C 1
ATOM 870 O O . LYS A 1 112 ? -20.996 -9.724 15.590 1.00 90.62 112 LYS A O 1
ATOM 875 N N . MET A 1 113 ? -19.904 -10.630 13.855 1.00 90.75 113 MET A N 1
ATOM 876 C CA . MET A 1 113 ? -21.099 -11.083 13.146 1.00 90.75 113 MET A CA 1
ATOM 877 C C . MET A 1 113 ? -21.805 -12.201 13.917 1.00 90.75 113 MET A C 1
ATOM 879 O O . MET A 1 113 ? -23.004 -12.091 14.139 1.00 90.75 113 MET A O 1
ATOM 883 N N . TYR A 1 114 ? -21.056 -13.180 14.430 1.00 89.19 114 TYR A N 1
ATOM 884 C CA . TYR A 1 114 ? -21.603 -14.262 15.258 1.00 89.19 114 TYR A CA 1
ATOM 885 C C . TYR A 1 114 ? -22.137 -13.791 16.618 1.00 89.19 114 TYR A C 1
ATOM 887 O O . TYR A 1 114 ? -23.117 -14.324 17.121 1.00 89.19 114 TYR A O 1
ATOM 895 N N . THR A 1 115 ? -21.522 -12.770 17.221 1.00 88.81 115 THR A N 1
ATOM 896 C CA . THR A 1 115 ? -21.927 -12.247 18.544 1.00 88.81 115 THR A CA 1
ATOM 897 C C . THR A 1 115 ? -22.999 -11.156 18.488 1.00 88.81 115 THR A C 1
ATOM 899 O O . THR A 1 115 ? -23.422 -10.653 19.536 1.00 88.81 115 THR A O 1
ATOM 902 N N . ARG A 1 116 ? -23.440 -10.736 17.294 1.00 83.44 116 ARG A N 1
ATOM 903 C CA . ARG A 1 116 ? -24.468 -9.697 17.152 1.00 83.44 116 ARG A CA 1
ATOM 904 C C . ARG A 1 116 ? -25.804 -10.225 17.665 1.00 83.44 116 ARG A C 1
ATOM 906 O O . ARG A 1 116 ? -26.498 -10.961 16.977 1.00 83.44 116 ARG A O 1
ATOM 913 N N . LYS A 1 117 ? -26.194 -9.781 18.862 1.00 76.25 117 LYS A N 1
ATOM 914 C CA . LYS A 1 117 ? -27.582 -9.901 19.317 1.00 76.25 117 LYS A CA 1
ATOM 915 C C . LYS A 1 117 ? -28.481 -9.105 18.356 1.00 76.25 117 LYS A C 1
ATOM 917 O O . LYS A 1 117 ? -28.070 -8.011 17.946 1.00 76.25 117 LYS A O 1
ATOM 922 N N . PRO A 1 118 ? -29.674 -9.616 18.000 1.00 70.19 118 PRO A N 1
ATOM 923 C CA . PRO A 1 118 ? -30.622 -8.865 17.190 1.00 70.19 118 PRO A CA 1
ATOM 924 C C . PRO A 1 118 ? -30.885 -7.508 17.854 1.00 70.19 118 PRO A C 1
ATOM 926 O O . PRO A 1 118 ? -30.894 -7.426 19.091 1.00 70.19 118 PRO A O 1
ATOM 929 N N . PRO A 1 119 ? -31.040 -6.428 17.069 1.00 63.22 119 PRO A N 1
ATOM 930 C CA . PRO A 1 119 ? -31.310 -5.116 17.629 1.00 63.22 119 PRO A CA 1
ATOM 931 C C . PRO A 1 119 ? -32.596 -5.209 18.453 1.00 63.22 119 PRO A C 1
ATOM 933 O O . PRO A 1 119 ? -33.681 -5.372 17.904 1.00 63.22 119 PRO A O 1
ATOM 936 N N . LYS A 1 120 ? -32.484 -5.121 19.786 1.00 60.53 120 LYS A N 1
ATOM 937 C CA . LYS A 1 120 ? -33.658 -4.878 20.625 1.00 60.53 120 LYS A CA 1
ATOM 938 C C . LYS A 1 120 ? -34.256 -3.569 20.120 1.00 60.53 120 LYS A C 1
ATOM 940 O O . LYS A 1 120 ? -33.550 -2.560 20.126 1.00 60.53 120 LYS A O 1
ATOM 945 N N . HIS A 1 121 ? -35.505 -3.601 19.652 1.00 49.69 121 HIS A N 1
ATOM 946 C CA . HIS A 1 121 ? -36.277 -2.416 19.281 1.00 49.69 121 HIS A CA 1
ATOM 947 C C . HIS A 1 121 ? -36.303 -1.461 20.481 1.00 49.69 121 HIS A C 1
ATOM 949 O O . HIS A 1 121 ? -37.139 -1.564 21.376 1.00 49.69 121 HIS A O 1
ATOM 955 N N . ARG A 1 122 ? -35.321 -0.563 20.553 1.00 54.81 122 ARG A N 1
ATOM 956 C CA . ARG A 1 122 ? -35.257 0.475 21.573 1.00 54.81 122 ARG A CA 1
ATOM 957 C C . ARG A 1 122 ? -36.310 1.496 21.156 1.00 54.81 122 ARG A C 1
ATOM 959 O O . ARG A 1 122 ? -36.182 2.079 20.079 1.00 54.81 122 ARG A O 1
ATOM 966 N N . LYS A 1 123 ? -37.381 1.625 21.951 1.00 49.97 123 LYS A N 1
ATOM 967 C CA . LYS A 1 123 ? -38.427 2.640 21.761 1.00 49.97 123 LYS A CA 1
ATOM 968 C C . LYS A 1 123 ? -37.739 3.985 21.502 1.00 49.97 123 LYS A C 1
ATOM 970 O O . LYS A 1 123 ? -36.975 4.454 22.340 1.00 49.97 123 LYS A O 1
ATOM 975 N N . LYS A 1 124 ? -37.968 4.542 20.309 1.00 50.72 124 LYS A N 1
ATOM 976 C CA . LYS A 1 124 ? -37.620 5.917 19.945 1.00 50.72 124 LYS A CA 1
ATOM 977 C C . LYS A 1 124 ? -38.470 6.828 20.823 1.00 50.72 124 LYS A C 1
ATOM 979 O O . LYS A 1 124 ? -39.590 7.095 20.435 1.00 50.72 124 LYS A O 1
ATOM 984 N N . ASN A 1 125 ? -37.980 7.229 21.982 1.00 53.75 125 ASN A N 1
ATOM 985 C CA . ASN A 1 125 ? -38.403 8.441 22.671 1.00 53.75 125 ASN A CA 1
ATOM 986 C C . ASN A 1 125 ? -37.153 8.944 23.410 1.00 53.75 125 ASN A C 1
ATOM 988 O O . ASN A 1 125 ? -36.427 8.144 23.998 1.00 53.75 125 ASN A O 1
ATOM 992 N N . ASP A 1 126 ? -36.884 10.241 23.290 1.00 49.56 126 ASP A N 1
ATOM 993 C CA . ASP A 1 126 ? -35.930 11.021 24.094 1.00 49.56 126 ASP A CA 1
ATOM 994 C C . ASP A 1 126 ? -34.428 10.900 23.805 1.00 49.56 126 ASP A C 1
ATOM 996 O O . ASP A 1 126 ? -33.635 10.623 24.699 1.00 49.56 126 ASP A O 1
ATOM 1000 N N . LEU A 1 127 ? -33.989 11.224 22.584 1.00 51.75 127 LEU A N 1
ATOM 1001 C CA . LEU A 1 127 ? -32.607 11.683 22.382 1.00 51.75 127 LEU A CA 1
ATOM 1002 C C . LEU A 1 127 ? -32.595 12.944 21.518 1.00 51.75 127 LEU A C 1
ATOM 1004 O O . LEU A 1 127 ? -32.899 12.901 20.324 1.00 51.75 127 LEU A O 1
ATOM 1008 N N . SER A 1 128 ? -32.258 14.067 22.157 1.00 47.00 128 SER A N 1
ATOM 1009 C CA . SER A 1 128 ? -32.058 15.353 21.499 1.00 47.00 128 SER A CA 1
ATOM 1010 C C . SER A 1 128 ? -30.911 15.241 20.472 1.00 47.00 128 SER A C 1
ATOM 1012 O O . SER A 1 128 ? -29.925 14.537 20.717 1.00 47.00 128 SER A O 1
ATOM 1014 N N . PRO A 1 129 ? -30.985 15.926 19.316 1.00 50.59 129 PRO A N 1
ATOM 1015 C CA . PRO A 1 129 ? -29.970 15.814 18.262 1.00 50.59 129 PRO A CA 1
ATOM 1016 C C . PRO A 1 129 ? -28.598 16.402 18.637 1.00 50.59 129 PRO A C 1
ATOM 1018 O O . PRO A 1 129 ? -27.657 16.285 17.856 1.00 50.59 129 PRO A O 1
ATOM 1021 N N . SER A 1 130 ? -28.483 17.056 19.799 1.00 44.59 130 SER A N 1
ATOM 1022 C CA . SER A 1 130 ? -27.367 17.944 20.143 1.00 44.59 130 SER A CA 1
ATOM 1023 C C . SER A 1 130 ? -26.231 17.279 20.931 1.00 44.59 130 SER A C 1
ATOM 1025 O O . SER A 1 130 ? -25.140 17.834 20.981 1.00 44.59 130 SER A O 1
ATOM 1027 N N . GLU A 1 131 ? -26.435 16.100 21.529 1.00 42.22 131 GLU A N 1
ATOM 1028 C CA . GLU A 1 131 ? -25.417 15.458 22.393 1.00 42.22 131 GLU A CA 1
ATOM 1029 C C . GLU A 1 131 ? -24.788 14.189 21.793 1.00 42.22 131 GLU A C 1
ATOM 1031 O O . GLU A 1 131 ? -23.818 13.639 22.320 1.00 42.22 131 GLU A O 1
ATOM 1036 N N . THR A 1 132 ? -25.275 13.720 20.639 1.00 46.56 132 THR A N 1
ATOM 1037 C CA . THR A 1 132 ? -24.717 12.522 19.979 1.00 46.56 132 THR A CA 1
ATOM 1038 C C . THR A 1 132 ? -23.482 12.814 19.112 1.00 46.56 132 THR A C 1
ATOM 1040 O O . THR A 1 132 ? -22.917 11.899 18.509 1.00 46.56 132 THR A O 1
ATOM 1043 N N . GLU A 1 133 ? -23.011 14.067 19.090 1.00 43.09 133 GLU A N 1
ATOM 1044 C CA . GLU A 1 133 ? -21.760 14.495 18.448 1.00 43.09 133 GLU A CA 1
ATOM 1045 C C . GLU A 1 133 ? -20.494 14.209 19.285 1.00 43.09 133 GLU A C 1
ATOM 1047 O O . GLU A 1 133 ? -19.398 14.661 18.946 1.00 43.09 133 GLU A O 1
ATOM 1052 N N . SER A 1 134 ? -20.574 13.354 20.315 1.00 40.78 134 SER A N 1
ATOM 1053 C CA . SER A 1 134 ? -19.396 12.656 20.866 1.00 40.78 134 SER A CA 1
ATOM 1054 C C . SER A 1 134 ? -18.916 11.572 19.883 1.00 40.78 134 SER A C 1
ATOM 1056 O O . SER A 1 134 ? -18.966 10.358 20.083 1.00 40.78 134 SER A O 1
ATOM 1058 N N . ILE A 1 135 ? -18.482 12.060 18.729 1.00 48.12 135 ILE A N 1
ATOM 1059 C CA . ILE A 1 135 ? -18.117 11.341 17.523 1.00 48.12 135 ILE A CA 1
ATOM 1060 C C . ILE A 1 135 ? -16.992 10.352 17.830 1.00 48.12 135 ILE A C 1
ATOM 1062 O O . ILE A 1 135 ? -15.820 10.709 17.977 1.00 48.12 135 ILE A O 1
ATOM 1066 N N . ALA A 1 136 ? -17.339 9.066 17.881 1.00 47.28 136 ALA A N 1
ATOM 1067 C CA . ALA A 1 136 ? -16.357 7.995 17.872 1.00 47.28 136 ALA A CA 1
ATOM 1068 C C . ALA A 1 136 ? -15.486 8.135 16.599 1.00 47.28 136 ALA A C 1
ATOM 1070 O O . ALA A 1 136 ? -16.021 8.052 15.487 1.00 47.28 136 ALA A O 1
ATOM 1071 N N . PRO A 1 137 ? -14.150 8.300 16.716 1.00 51.06 137 PRO A N 1
ATOM 1072 C CA . PRO A 1 137 ? -13.243 8.499 15.576 1.00 51.06 137 PRO A CA 1
ATOM 1073 C C . PRO A 1 137 ? -13.346 7.408 14.500 1.00 51.06 137 PRO A C 1
ATOM 1075 O O . PRO A 1 137 ? -13.082 7.651 13.326 1.00 51.06 137 PRO A O 1
ATOM 1078 N N . SER A 1 138 ? -13.777 6.211 14.902 1.00 51.81 138 SER A N 1
ATOM 1079 C CA . SER A 1 138 ? -13.976 5.049 14.038 1.00 51.81 138 SER A CA 1
ATOM 1080 C C . SER A 1 138 ? -15.188 5.150 13.105 1.00 51.81 138 SER A C 1
ATOM 1082 O O . SER A 1 138 ? -15.271 4.369 12.159 1.00 51.81 138 SER A O 1
ATOM 1084 N N . LYS A 1 139 ? -16.134 6.068 13.346 1.00 53.03 139 LYS A N 1
ATOM 1085 C CA . LYS A 1 139 ? -17.319 6.255 12.490 1.00 53.03 139 LYS A CA 1
ATOM 1086 C C . LYS A 1 139 ? -17.176 7.396 11.483 1.00 53.03 139 LYS A C 1
ATOM 1088 O O . LYS A 1 139 ? -17.782 7.324 10.425 1.00 53.03 139 LYS A O 1
ATOM 1093 N N . ILE A 1 140 ? -16.370 8.415 11.783 1.00 56.44 140 ILE A N 1
ATOM 1094 C CA . ILE A 1 140 ? -16.265 9.625 10.945 1.00 56.44 140 ILE A CA 1
ATOM 1095 C C . ILE A 1 140 ? -15.008 9.634 10.061 1.00 56.44 140 ILE A C 1
ATOM 1097 O O . ILE A 1 140 ? -14.962 10.334 9.051 1.00 56.44 140 ILE A O 1
ATOM 1101 N N . GLY A 1 141 ? -14.023 8.774 10.336 1.00 57.66 141 GLY A N 1
ATOM 1102 C CA . GLY A 1 141 ? -12.802 8.695 9.531 1.00 57.66 141 GLY A CA 1
ATOM 1103 C C . GLY A 1 141 ? -12.032 10.022 9.478 1.00 57.66 141 GLY A C 1
ATOM 1104 O O . GLY A 1 141 ? -12.376 10.998 10.144 1.00 57.66 141 GLY A O 1
ATOM 1105 N N . LEU A 1 142 ? -10.966 10.071 8.674 1.00 59.12 142 LEU A N 1
ATOM 1106 C CA . LEU A 1 142 ? -10.188 11.307 8.484 1.00 59.12 142 LEU A CA 1
ATOM 1107 C C . LEU A 1 142 ? -10.925 12.340 7.601 1.00 59.12 142 LEU A C 1
ATOM 1109 O O . LEU A 1 142 ? -10.666 13.535 7.697 1.00 59.12 142 LEU A O 1
ATOM 1113 N N . VAL A 1 143 ? -11.853 11.867 6.757 1.00 54.84 143 VAL A N 1
ATOM 1114 C CA . VAL A 1 143 ? -12.536 12.636 5.695 1.00 54.84 143 VAL A CA 1
ATOM 1115 C C . VAL A 1 143 ? -13.916 13.143 6.121 1.00 54.84 143 VAL A C 1
ATOM 1117 O O . VAL A 1 143 ? -14.450 14.055 5.492 1.00 54.84 143 VAL A O 1
ATOM 1120 N N . GLY A 1 144 ? -14.512 12.620 7.195 1.00 50.44 144 GLY A N 1
ATOM 1121 C CA . GLY A 1 144 ? -15.832 13.074 7.645 1.00 50.44 144 GLY A CA 1
ATOM 1122 C C . GLY A 1 144 ? -15.865 14.537 8.104 1.00 50.44 144 GLY A C 1
ATOM 1123 O O . GLY A 1 144 ? -16.927 15.142 8.098 1.00 50.44 144 GLY A O 1
ATOM 1124 N N . GLY A 1 145 ? -14.706 15.142 8.396 1.00 49.69 145 GLY A N 1
ATOM 1125 C CA . GLY A 1 145 ? -14.591 16.590 8.605 1.00 49.69 145 GLY A CA 1
ATOM 1126 C C . GLY A 1 145 ? -14.509 17.428 7.320 1.00 49.69 145 GLY A C 1
ATOM 1127 O O . GLY A 1 145 ? -14.718 18.631 7.383 1.00 49.69 145 GLY A O 1
ATOM 1128 N N . LEU A 1 146 ? -14.209 16.830 6.159 1.00 49.38 146 LEU A N 1
ATOM 1129 C CA . LEU A 1 146 ? -13.992 17.548 4.891 1.00 49.38 146 LEU A CA 1
ATOM 1130 C C . LEU A 1 146 ? -15.048 17.273 3.831 1.00 49.38 146 LEU A C 1
ATOM 1132 O O . LEU A 1 146 ? -15.452 18.206 3.154 1.00 49.38 146 LEU A O 1
ATOM 1136 N N . SER A 1 147 ? -15.555 16.044 3.716 1.00 48.97 147 SER A N 1
ATOM 1137 C CA . SER A 1 147 ? -16.736 15.772 2.876 1.00 48.97 147 SER A CA 1
ATOM 1138 C C . SER A 1 147 ? -17.971 16.529 3.381 1.00 48.97 147 SER A C 1
ATOM 1140 O O . SER A 1 147 ? -18.739 17.052 2.578 1.00 48.97 147 SER A O 1
ATOM 1142 N N . GLY A 1 148 ? -18.100 16.690 4.704 1.00 49.25 148 GLY A N 1
ATOM 1143 C CA . GLY A 1 148 ? -19.118 17.548 5.308 1.00 49.25 148 GLY A CA 1
ATOM 1144 C C . GLY A 1 148 ? -18.896 19.047 5.065 1.00 49.25 148 GLY A C 1
ATOM 1145 O O . GLY A 1 148 ? -19.872 19.783 5.002 1.00 49.25 148 GLY A O 1
ATOM 1146 N N . TYR A 1 149 ? -17.643 19.492 4.890 1.00 50.38 149 TYR A N 1
ATOM 1147 C CA . TYR A 1 149 ? -17.298 20.913 4.736 1.00 50.38 149 TYR A CA 1
ATOM 1148 C C . TYR A 1 149 ? -17.262 21.380 3.271 1.00 50.38 149 TYR A C 1
ATOM 1150 O O . TYR A 1 149 ? -17.716 22.476 2.974 1.00 50.38 149 TYR A O 1
ATOM 1158 N N . PHE A 1 150 ? -16.759 20.553 2.349 1.00 49.53 150 PHE A N 1
ATOM 1159 C CA . PHE A 1 150 ? -16.605 20.915 0.933 1.00 49.53 150 PHE A CA 1
ATOM 1160 C C . PHE A 1 150 ? -17.763 20.468 0.043 1.00 49.53 150 PHE A C 1
ATOM 1162 O O . PHE A 1 150 ? -17.990 21.076 -0.994 1.00 49.53 150 PHE A O 1
ATOM 1169 N N . ILE A 1 151 ? -18.483 19.406 0.413 1.00 50.84 151 ILE A N 1
ATOM 1170 C CA . ILE A 1 151 ? -19.524 18.826 -0.450 1.00 50.84 151 ILE A CA 1
ATOM 1171 C C . ILE A 1 151 ? -20.922 18.995 0.172 1.00 50.84 151 ILE A C 1
ATOM 1173 O O . ILE A 1 151 ? -21.919 18.698 -0.474 1.00 50.84 151 ILE A O 1
ATOM 1177 N N . GLY A 1 152 ? -21.045 19.473 1.420 1.00 42.66 152 GLY A N 1
ATOM 1178 C CA . GLY A 1 152 ? -22.344 19.662 2.092 1.00 42.66 152 GLY A CA 1
ATOM 1179 C C . GLY A 1 152 ? -23.156 18.367 2.272 1.00 42.66 152 GLY A C 1
ATOM 1180 O O . GLY A 1 152 ? -24.253 18.367 2.831 1.00 42.66 152 GLY A O 1
ATOM 1181 N N . VAL A 1 153 ? -22.614 17.229 1.837 1.00 47.19 153 VAL A N 1
ATOM 1182 C CA . VAL A 1 153 ? -23.249 15.925 1.919 1.00 47.19 153 VAL A CA 1
ATOM 1183 C C . VAL A 1 153 ? -23.002 15.403 3.326 1.00 47.19 153 VAL A C 1
ATOM 1185 O O . VAL A 1 153 ? -22.006 14.739 3.612 1.00 47.19 153 VAL A O 1
ATOM 1188 N N . LYS A 1 154 ? -23.955 15.681 4.220 1.00 50.28 154 LYS A N 1
ATOM 1189 C CA . LYS A 1 154 ? -24.081 15.075 5.558 1.00 50.28 154 LYS A CA 1
ATOM 1190 C C . LYS A 1 154 ? -24.381 13.565 5.489 1.00 50.28 154 LYS A C 1
ATOM 1192 O O . LYS A 1 154 ? -25.166 13.046 6.279 1.00 50.28 154 LYS A O 1
ATOM 1197 N N . ARG A 1 155 ? -23.803 12.817 4.543 1.00 51.59 155 ARG A N 1
ATOM 1198 C CA . ARG A 1 155 ? -23.928 11.356 4.541 1.00 51.59 155 ARG A CA 1
ATOM 1199 C C . ARG A 1 155 ? -22.951 10.803 5.559 1.00 51.59 155 ARG A C 1
ATOM 1201 O O . ARG A 1 155 ? -21.770 10.620 5.283 1.00 51.59 155 ARG A O 1
ATOM 1208 N N . GLN A 1 156 ? -23.480 10.506 6.741 1.00 57.22 156 GLN A N 1
ATOM 1209 C CA . GLN A 1 156 ? -22.877 9.521 7.624 1.00 57.22 156 GLN A CA 1
ATOM 1210 C C . GLN A 1 156 ? -22.768 8.220 6.822 1.00 57.22 156 GLN A C 1
ATOM 1212 O O . GLN A 1 156 ? -23.763 7.541 6.575 1.00 57.22 156 GLN A O 1
ATOM 1217 N N . LEU A 1 157 ? -21.571 7.905 6.328 1.00 63.12 157 LEU A N 1
ATOM 1218 C CA . LEU A 1 157 ? -21.339 6.607 5.715 1.00 63.12 157 LEU A CA 1
ATOM 1219 C C . LEU A 1 157 ? -21.572 5.557 6.804 1.00 63.12 157 LEU A C 1
ATOM 1221 O O . LEU A 1 157 ? -20.917 5.570 7.844 1.00 63.12 157 LEU A O 1
ATOM 1225 N N . ASN A 1 158 ? -22.497 4.630 6.558 1.00 70.75 158 ASN A N 1
ATOM 1226 C CA . ASN A 1 158 ? -22.790 3.532 7.487 1.00 70.75 158 ASN A CA 1
ATOM 1227 C C . ASN A 1 158 ? -21.582 2.598 7.707 1.00 70.75 158 ASN A C 1
ATOM 1229 O O . ASN A 1 158 ? -21.587 1.767 8.617 1.00 70.75 158 ASN A O 1
ATOM 1233 N N . TYR A 1 159 ? -20.537 2.741 6.888 1.00 73.31 159 TYR A N 1
ATOM 1234 C CA . TYR A 1 159 ? -19.330 1.933 6.913 1.00 73.31 159 TYR A CA 1
ATOM 1235 C C . TYR A 1 159 ? -18.124 2.746 7.377 1.00 73.31 159 TYR A C 1
ATOM 1237 O O . TYR A 1 159 ? -17.910 3.876 6.949 1.00 73.31 159 TYR A O 1
ATOM 1245 N N . ASN A 1 160 ? -17.292 2.131 8.223 1.00 83.56 160 ASN A N 1
ATOM 1246 C CA . ASN A 1 160 ? -16.019 2.718 8.630 1.00 83.56 160 ASN A CA 1
ATOM 1247 C C . ASN A 1 160 ? -15.095 2.821 7.394 1.00 83.56 160 ASN A C 1
ATOM 1249 O O . ASN A 1 160 ? -14.736 1.779 6.832 1.00 83.56 160 ASN A O 1
ATOM 1253 N N . PRO A 1 161 ? -14.672 4.031 6.985 1.00 85.94 161 PRO A N 1
ATOM 1254 C CA . PRO A 1 161 ? -13.890 4.221 5.766 1.00 85.94 161 PRO A CA 1
ATOM 1255 C C . PRO A 1 161 ? -12.528 3.520 5.813 1.00 85.94 161 PRO A C 1
ATOM 1257 O O . PRO A 1 161 ? -12.061 3.048 4.785 1.00 85.94 161 PRO A O 1
ATOM 1260 N N . GLN A 1 162 ? -11.912 3.354 6.988 1.00 89.88 162 GLN A N 1
ATOM 1261 C CA . GLN A 1 162 ? -10.662 2.595 7.109 1.00 89.88 162 GLN A CA 1
ATOM 1262 C C . GLN A 1 162 ? -10.868 1.100 6.830 1.00 89.88 162 GLN A C 1
ATOM 1264 O O . GLN A 1 162 ? -10.002 0.437 6.264 1.00 89.88 162 GLN A O 1
ATOM 1269 N N . VAL A 1 163 ? -12.023 0.545 7.218 1.00 91.31 163 VAL A N 1
ATOM 1270 C CA . VAL A 1 163 ? -12.363 -0.848 6.890 1.00 91.31 163 VAL A CA 1
ATOM 1271 C C . VAL A 1 163 ? -12.532 -1.000 5.385 1.00 91.31 163 VAL A C 1
ATOM 1273 O O . VAL A 1 163 ? -12.020 -1.964 4.823 1.00 91.31 163 VAL A O 1
ATOM 1276 N N . LEU A 1 164 ? -13.218 -0.048 4.752 1.00 91.62 164 LEU A N 1
ATOM 1277 C CA . LEU A 1 164 ? -13.427 -0.041 3.310 1.00 91.62 164 LEU A CA 1
ATOM 1278 C C . LEU A 1 164 ? -12.098 0.037 2.552 1.00 91.62 164 LEU A C 1
ATOM 1280 O O . LEU A 1 164 ? -11.854 -0.781 1.670 1.00 91.62 164 LEU A O 1
ATOM 1284 N N . THR A 1 165 ? -11.206 0.955 2.934 1.00 95.12 165 THR A N 1
ATOM 1285 C CA . THR A 1 165 ? -9.890 1.042 2.288 1.00 95.12 165 THR A CA 1
ATOM 1286 C C . THR A 1 165 ? -9.055 -0.207 2.511 1.00 95.12 165 THR A C 1
ATOM 1288 O O . THR A 1 165 ? -8.368 -0.614 1.589 1.00 95.12 165 THR A O 1
ATOM 1291 N N . GLY A 1 166 ? -9.156 -0.872 3.667 1.00 95.25 166 GLY A N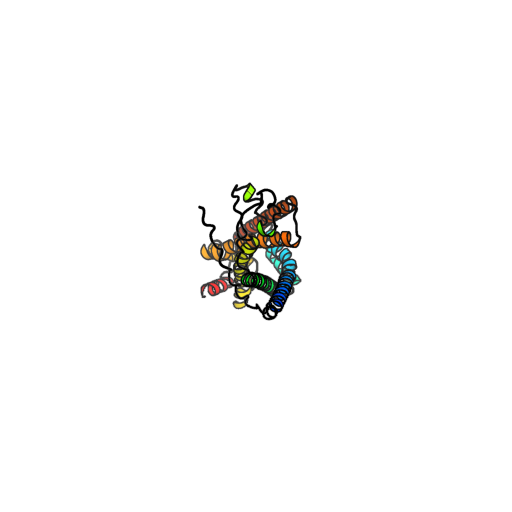 1
ATOM 1292 C CA . GLY A 1 166 ? -8.469 -2.147 3.897 1.00 95.25 166 GLY A CA 1
ATOM 1293 C C . GLY A 1 166 ? -8.921 -3.256 2.939 1.00 95.25 166 GLY A C 1
ATOM 1294 O O . GLY A 1 166 ? -8.089 -4.017 2.445 1.00 95.25 166 GLY A O 1
ATOM 1295 N N . TRP A 1 167 ? -10.220 -3.318 2.627 1.00 95.88 167 TRP A N 1
ATOM 1296 C CA . TRP A 1 167 ? -10.769 -4.292 1.677 1.00 95.88 167 TRP A CA 1
ATOM 1297 C C . TRP A 1 167 ? -10.281 -4.073 0.248 1.00 95.88 167 TRP A C 1
ATOM 1299 O O . TRP A 1 167 ? -9.965 -5.049 -0.419 1.00 95.88 167 TRP A O 1
ATOM 1309 N N . PHE A 1 168 ? -10.172 -2.822 -0.203 1.00 97.06 168 PHE A N 1
ATOM 1310 C CA . PHE A 1 168 ? -9.621 -2.515 -1.527 1.00 97.06 168 PHE A CA 1
ATOM 1311 C C . PHE A 1 168 ? -8.092 -2.608 -1.574 1.00 97.06 168 PHE A C 1
ATOM 1313 O O . PHE A 1 168 ? -7.525 -3.039 -2.573 1.00 97.06 168 PHE A O 1
ATOM 1320 N N . LEU A 1 169 ? -7.412 -2.239 -0.488 1.00 97.06 169 LEU A N 1
ATOM 1321 C CA . LEU A 1 169 ? -5.954 -2.252 -0.412 1.00 97.06 169 LEU A CA 1
ATOM 1322 C C . LEU A 1 169 ? -5.387 -3.676 -0.423 1.00 97.06 169 LEU A C 1
ATOM 1324 O O . LEU A 1 169 ? -4.337 -3.903 -1.010 1.00 97.06 169 LEU A O 1
ATOM 1328 N N . THR A 1 170 ? -6.075 -4.640 0.192 1.00 97.31 170 THR A N 1
ATOM 1329 C CA . THR A 1 170 ? -5.611 -6.037 0.266 1.00 97.31 170 THR A CA 1
ATOM 1330 C C . THR A 1 170 ? -5.376 -6.681 -1.113 1.00 97.31 170 THR A C 1
ATOM 1332 O O . THR A 1 170 ? -4.254 -7.130 -1.352 1.00 97.31 170 THR A O 1
ATOM 1335 N N . PRO A 1 171 ? -6.349 -6.724 -2.048 1.00 97.88 171 PRO A N 1
ATOM 1336 C CA . PRO A 1 171 ? -6.122 -7.296 -3.376 1.00 97.88 171 PRO A CA 1
ATOM 1337 C C . PRO A 1 171 ? -5.077 -6.512 -4.178 1.00 97.88 171 PRO A C 1
ATOM 1339 O O . PRO A 1 171 ? -4.283 -7.122 -4.887 1.00 97.88 171 PRO A O 1
ATOM 1342 N N . LEU A 1 172 ? -5.011 -5.186 -4.021 1.00 98.12 172 LEU A N 1
ATOM 1343 C CA . LEU A 1 172 ? -3.982 -4.364 -4.665 1.00 98.12 172 LEU A CA 1
ATOM 1344 C C . LEU A 1 172 ? -2.573 -4.684 -4.151 1.00 98.12 172 LEU A C 1
ATOM 1346 O O . LEU A 1 172 ? -1.638 -4.767 -4.944 1.00 98.12 172 LEU A O 1
ATOM 1350 N N . LEU A 1 173 ? -2.410 -4.895 -2.842 1.00 97.06 173 LEU A N 1
ATOM 1351 C CA . LEU A 1 173 ? -1.135 -5.312 -2.258 1.00 97.06 173 LEU A CA 1
ATOM 1352 C C . LEU A 1 173 ? -0.735 -6.699 -2.755 1.00 97.06 173 LEU A C 1
ATOM 1354 O O . LEU A 1 173 ? 0.417 -6.889 -3.132 1.00 97.06 173 LEU A O 1
ATOM 1358 N N . ILE A 1 174 ? -1.673 -7.652 -2.793 1.00 97.31 174 ILE A N 1
ATOM 1359 C CA . ILE A 1 174 ? -1.430 -8.996 -3.341 1.00 97.31 174 ILE A CA 1
ATOM 1360 C C . ILE A 1 174 ? -0.981 -8.893 -4.799 1.00 97.31 174 ILE A C 1
ATOM 1362 O O . ILE A 1 174 ? 0.044 -9.469 -5.156 1.00 97.31 174 ILE A O 1
ATOM 1366 N N . PHE A 1 175 ? -1.692 -8.116 -5.618 1.00 97.25 175 PHE A N 1
ATOM 1367 C CA . PHE A 1 175 ? -1.315 -7.858 -7.005 1.00 97.25 175 PHE A CA 1
ATOM 1368 C C . PHE A 1 175 ? 0.101 -7.273 -7.112 1.00 97.25 175 PHE A C 1
ATOM 1370 O O . PHE A 1 175 ? 0.927 -7.797 -7.858 1.00 97.25 175 PHE A O 1
ATOM 1377 N N . HIS A 1 176 ? 0.423 -6.255 -6.310 1.00 97.31 176 HIS A N 1
ATOM 1378 C CA . HIS A 1 176 ? 1.761 -5.665 -6.249 1.00 97.31 176 HIS A CA 1
ATOM 1379 C C . HIS A 1 176 ? 2.834 -6.691 -5.864 1.00 97.31 176 HIS A C 1
ATOM 1381 O O . HIS A 1 176 ? 3.879 -6.755 -6.502 1.00 97.31 176 HIS A O 1
ATOM 1387 N N . GLY A 1 177 ? 2.572 -7.545 -4.873 1.00 95.69 177 GLY A N 1
ATOM 1388 C CA . GLY A 1 177 ? 3.469 -8.634 -4.483 1.00 95.69 177 GLY A CA 1
ATOM 1389 C C . GLY A 1 177 ? 3.681 -9.674 -5.575 1.00 95.69 177 GLY A C 1
ATOM 1390 O O . GLY A 1 177 ? 4.806 -10.122 -5.803 1.00 95.69 177 GLY A O 1
ATOM 1391 N N . ILE A 1 178 ? 2.608 -10.051 -6.270 1.00 95.69 178 ILE A N 1
ATOM 1392 C CA . ILE A 1 178 ? 2.673 -10.993 -7.386 1.00 95.69 178 ILE A CA 1
ATOM 1393 C C . ILE A 1 178 ? 3.555 -10.419 -8.493 1.00 95.69 178 ILE A C 1
ATOM 1395 O O . ILE A 1 178 ? 4.498 -11.082 -8.929 1.00 95.69 178 ILE A O 1
ATOM 1399 N N . LEU A 1 179 ? 3.283 -9.178 -8.898 1.00 95.75 179 LEU A N 1
ATOM 1400 C CA . LEU A 1 179 ? 3.972 -8.517 -9.999 1.00 95.75 179 LEU A CA 1
ATOM 1401 C C . LEU A 1 179 ? 5.434 -8.196 -9.666 1.00 95.75 179 LEU A C 1
ATOM 1403 O O . LEU A 1 179 ? 6.301 -8.397 -10.509 1.00 95.75 179 LEU A O 1
ATOM 1407 N N . MET A 1 180 ? 5.715 -7.752 -8.436 1.00 94.56 180 MET A N 1
ATOM 1408 C CA . MET A 1 180 ? 7.046 -7.278 -8.040 1.00 94.56 180 MET A CA 1
ATOM 1409 C C . MET A 1 180 ? 7.934 -8.346 -7.386 1.00 94.56 180 MET A C 1
ATOM 1411 O O . MET A 1 180 ? 9.121 -8.123 -7.161 1.00 94.56 180 MET A O 1
ATOM 1415 N N . LYS A 1 181 ? 7.397 -9.514 -7.022 1.00 92.50 181 LYS A N 1
ATOM 1416 C CA . LYS A 1 181 ? 8.193 -10.548 -6.342 1.00 92.50 181 LYS A CA 1
ATOM 1417 C C . LYS A 1 181 ? 7.971 -11.937 -6.907 1.00 92.50 181 LYS A C 1
ATOM 1419 O O . LYS A 1 181 ? 8.934 -12.589 -7.299 1.00 92.50 181 LYS A O 1
ATOM 1424 N N . ILE A 1 182 ? 6.722 -12.393 -6.965 1.00 93.69 182 ILE A N 1
ATOM 1425 C CA . ILE A 1 182 ? 6.418 -13.799 -7.271 1.00 93.69 182 ILE A CA 1
ATOM 1426 C C . ILE A 1 182 ? 6.691 -14.120 -8.748 1.00 93.69 182 ILE A C 1
ATOM 1428 O O . ILE A 1 182 ? 7.386 -15.094 -9.048 1.00 93.69 182 ILE A O 1
ATOM 1432 N N . LEU A 1 183 ? 6.186 -13.306 -9.679 1.00 94.50 183 LEU A N 1
ATOM 1433 C CA . LEU A 1 18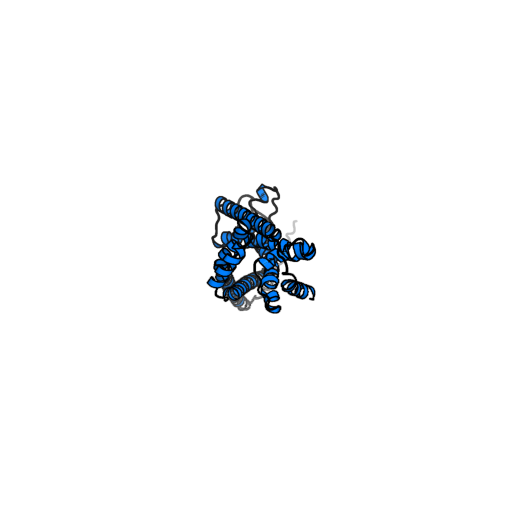3 ? 6.387 -13.527 -11.116 1.00 94.50 183 LEU A CA 1
ATOM 1434 C C . LEU A 1 183 ? 7.844 -13.323 -11.572 1.00 94.50 183 LEU A C 1
ATOM 1436 O O . LEU A 1 183 ? 8.331 -14.175 -12.327 1.00 94.50 183 LEU A O 1
ATOM 1440 N N . PRO A 1 184 ? 8.567 -12.280 -11.110 1.00 93.62 184 PRO A N 1
ATOM 1441 C CA . PRO A 1 184 ? 10.000 -12.142 -11.365 1.00 93.62 184 PRO A CA 1
ATOM 1442 C C . PRO A 1 184 ? 10.805 -13.354 -10.889 1.00 93.62 184 PRO A C 1
ATOM 1444 O O . PRO A 1 184 ? 11.552 -13.947 -11.667 1.00 93.62 184 PRO A O 1
ATOM 1447 N N . GLN A 1 185 ? 10.563 -13.813 -9.654 1.00 92.25 185 GLN A N 1
ATOM 1448 C CA . GLN A 1 185 ? 11.251 -14.973 -9.084 1.00 92.25 185 GLN A CA 1
ATOM 1449 C C . GLN A 1 185 ? 10.964 -16.259 -9.872 1.00 92.25 185 GLN A C 1
ATOM 1451 O O . GLN A 1 185 ? 11.882 -17.023 -10.159 1.00 92.25 185 GLN A O 1
ATOM 1456 N N . SER A 1 186 ? 9.713 -16.479 -10.293 1.00 91.62 186 SER A N 1
ATOM 1457 C CA . SER A 1 186 ? 9.348 -17.605 -11.170 1.00 91.62 186 SER A CA 1
ATOM 1458 C C . SER A 1 186 ? 10.046 -17.545 -12.533 1.00 91.62 186 SER A C 1
ATOM 1460 O O . SER A 1 186 ? 10.238 -18.571 -13.186 1.00 91.62 186 SER A O 1
ATOM 1462 N N . SER A 1 187 ? 10.392 -16.349 -13.001 1.00 90.75 187 SER A N 1
ATOM 1463 C CA . SER A 1 187 ? 11.042 -16.127 -14.296 1.00 90.75 187 SER A CA 1
ATOM 1464 C C . SER A 1 187 ? 12.559 -15.997 -14.187 1.00 90.75 187 SER A C 1
ATOM 1466 O O . SER A 1 187 ? 13.209 -15.854 -15.215 1.00 90.75 187 SER A O 1
ATOM 1468 N N . LYS A 1 188 ? 13.119 -16.101 -12.971 1.00 92.31 188 LYS A N 1
ATOM 1469 C CA . LYS A 1 188 ? 14.547 -15.908 -12.671 1.00 92.31 188 LYS A CA 1
ATOM 1470 C C . LYS A 1 188 ? 15.078 -14.552 -13.161 1.00 92.31 188 LYS A C 1
ATOM 1472 O O . LYS A 1 188 ? 16.221 -14.453 -13.593 1.00 92.31 188 LYS A O 1
ATOM 1477 N N . VAL A 1 189 ? 14.235 -13.522 -13.099 1.00 91.06 189 VAL A N 1
ATOM 1478 C CA . VAL A 1 189 ? 14.578 -12.140 -13.456 1.00 91.06 189 VAL A CA 1
ATOM 1479 C C . VAL A 1 189 ? 14.590 -11.323 -12.172 1.00 91.06 189 VAL A C 1
ATOM 1481 O O . VAL A 1 189 ? 13.610 -11.353 -11.424 1.00 91.06 189 VAL A O 1
ATOM 1484 N N . ASP A 1 190 ? 15.690 -10.619 -11.902 1.00 89.31 190 ASP A N 1
ATOM 1485 C CA . ASP A 1 190 ? 15.683 -9.583 -10.870 1.00 89.31 190 ASP A CA 1
ATOM 1486 C C . ASP A 1 190 ? 15.000 -8.336 -11.432 1.00 89.31 190 ASP A C 1
ATOM 1488 O O . ASP A 1 190 ? 15.158 -7.997 -12.606 1.00 89.31 190 ASP A O 1
ATOM 1492 N N . ILE A 1 191 ? 14.188 -7.694 -10.603 1.00 92.19 191 ILE A N 1
ATOM 1493 C CA . ILE A 1 191 ? 13.470 -6.487 -10.990 1.00 92.19 191 ILE A CA 1
ATOM 1494 C C . ILE A 1 191 ? 13.811 -5.346 -10.052 1.00 92.19 191 ILE A C 1
ATOM 1496 O O . ILE A 1 191 ? 14.022 -5.535 -8.857 1.00 92.19 191 ILE A O 1
ATOM 1500 N N . ASP A 1 192 ? 13.794 -4.146 -10.589 1.00 94.88 192 ASP A N 1
ATOM 1501 C CA . ASP A 1 192 ? 14.107 -2.897 -9.913 1.00 94.88 192 ASP A CA 1
ATOM 1502 C C . ASP A 1 192 ? 13.197 -1.789 -10.480 1.00 94.88 192 ASP A C 1
ATOM 1504 O O . ASP A 1 192 ? 12.097 -2.072 -10.975 1.00 94.88 192 ASP A O 1
ATOM 1508 N N . PHE A 1 193 ? 13.599 -0.519 -10.396 1.00 96.50 193 PHE A N 1
ATOM 1509 C CA . PHE A 1 193 ? 12.812 0.547 -11.012 1.00 96.50 193 PHE A CA 1
ATOM 1510 C C . PHE A 1 193 ? 12.842 0.516 -12.538 1.00 96.50 193 PHE A C 1
ATOM 1512 O O . PHE A 1 193 ? 11.943 1.105 -13.133 1.00 96.50 193 PHE A O 1
ATOM 1519 N N . ASP A 1 194 ? 13.767 -0.185 -13.194 1.00 96.25 194 ASP A N 1
ATOM 1520 C CA . ASP A 1 194 ? 13.764 -0.299 -14.656 1.00 96.25 194 ASP A CA 1
ATOM 1521 C C . ASP A 1 194 ? 12.587 -1.140 -15.135 1.00 96.25 194 ASP A C 1
ATOM 1523 O O . ASP A 1 194 ? 11.947 -0.791 -16.129 1.00 96.25 194 ASP A O 1
ATOM 1527 N N . PHE A 1 195 ? 12.190 -2.152 -14.359 1.00 96.44 195 PHE A N 1
ATOM 1528 C CA . PHE A 1 195 ? 10.930 -2.858 -14.587 1.00 96.44 195 PHE A CA 1
ATOM 1529 C C . PHE A 1 195 ? 9.71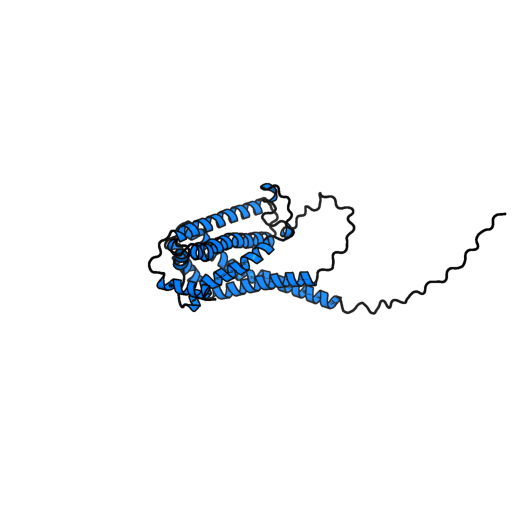9 -1.927 -14.453 1.00 96.44 195 PHE A C 1
ATOM 1531 O O . PHE A 1 195 ? 8.804 -1.983 -15.273 1.00 96.44 195 PHE A O 1
ATOM 1538 N N . VAL A 1 196 ? 9.708 -1.037 -13.455 1.00 97.25 196 VAL A N 1
ATOM 1539 C CA . VAL A 1 196 ? 8.604 -0.081 -13.254 1.00 97.25 196 VAL A CA 1
ATOM 1540 C C . VAL A 1 196 ? 8.555 0.949 -14.384 1.00 97.25 196 VAL A C 1
ATOM 1542 O O . VAL A 1 196 ? 7.487 1.187 -14.944 1.00 97.25 196 VAL A O 1
ATOM 1545 N N . LYS A 1 197 ? 9.694 1.532 -14.770 1.00 97.06 197 LYS A N 1
ATOM 1546 C CA . LYS A 1 197 ? 9.804 2.452 -15.916 1.00 97.06 197 LYS A CA 1
ATOM 1547 C C . LYS A 1 197 ? 9.325 1.769 -17.199 1.00 97.06 197 LYS A C 1
ATOM 1549 O O . LYS A 1 197 ? 8.511 2.329 -17.929 1.00 97.06 197 LYS A O 1
ATOM 1554 N N . TRP A 1 198 ? 9.760 0.528 -17.427 1.00 96.19 198 TRP A N 1
ATOM 1555 C CA . TRP A 1 198 ? 9.329 -0.293 -18.556 1.00 96.19 198 TRP A CA 1
ATOM 1556 C C . TRP A 1 198 ? 7.816 -0.540 -18.548 1.00 96.19 198 TRP A C 1
ATOM 1558 O O . TRP A 1 198 ? 7.160 -0.341 -19.568 1.00 96.19 198 TRP A O 1
ATOM 1568 N N . LEU A 1 199 ? 7.242 -0.896 -17.396 1.00 96.12 199 LEU A N 1
ATOM 1569 C CA . LEU A 1 199 ? 5.806 -1.140 -17.227 1.00 96.12 199 LEU A CA 1
ATOM 1570 C C . LEU A 1 199 ? 4.959 0.109 -17.526 1.00 96.12 199 LEU A C 1
ATOM 1572 O O . LEU A 1 199 ? 3.838 -0.002 -18.021 1.00 96.12 199 LEU A O 1
ATOM 1576 N N . LEU A 1 200 ? 5.490 1.298 -17.232 1.00 96.75 200 LEU A N 1
ATOM 1577 C CA . LEU A 1 200 ? 4.821 2.588 -17.425 1.00 96.75 200 LEU A CA 1
ATOM 1578 C C . LEU A 1 200 ? 5.069 3.215 -18.810 1.00 96.75 200 LEU A C 1
ATOM 1580 O O . LEU A 1 200 ? 4.423 4.217 -19.149 1.00 96.75 200 LEU A O 1
ATOM 1584 N N . ASN A 1 201 ? 5.966 2.634 -19.611 1.00 93.75 201 ASN A N 1
ATOM 1585 C CA . ASN A 1 201 ? 6.359 3.148 -20.920 1.00 93.75 201 ASN A CA 1
ATOM 1586 C C . ASN A 1 201 ? 5.166 3.159 -21.900 1.00 93.75 201 ASN A C 1
ATOM 1588 O O . ASN A 1 201 ? 4.362 2.224 -21.969 1.00 93.75 201 ASN A O 1
ATOM 1592 N N . LYS A 1 202 ? 5.058 4.240 -22.684 1.00 90.56 202 LYS A N 1
ATOM 1593 C CA . LYS A 1 202 ? 4.009 4.465 -23.692 1.00 90.56 202 LYS A CA 1
ATOM 1594 C C . LYS A 1 202 ? 3.917 3.348 -24.736 1.00 90.56 202 LYS A C 1
ATOM 1596 O O . LYS A 1 202 ? 2.820 3.065 -25.204 1.00 90.56 202 LYS A O 1
ATOM 1601 N N . GLU A 1 203 ? 5.026 2.697 -25.065 1.00 89.12 203 GLU A N 1
ATOM 1602 C CA . GLU A 1 203 ? 5.083 1.678 -26.121 1.00 89.12 203 GLU A CA 1
ATOM 1603 C C . GLU A 1 203 ? 4.442 0.334 -25.741 1.00 89.12 203 GLU A C 1
ATOM 1605 O O . GLU A 1 203 ? 4.209 -0.499 -26.610 1.00 89.12 203 GLU A O 1
ATOM 1610 N N . ARG A 1 204 ? 4.143 0.083 -24.459 1.00 85.75 204 ARG A N 1
ATOM 1611 C CA . ARG A 1 204 ? 3.669 -1.236 -23.983 1.00 85.75 204 ARG A CA 1
ATOM 1612 C C . ARG A 1 204 ? 2.175 -1.496 -24.204 1.00 85.75 204 ARG A C 1
ATOM 1614 O O . AR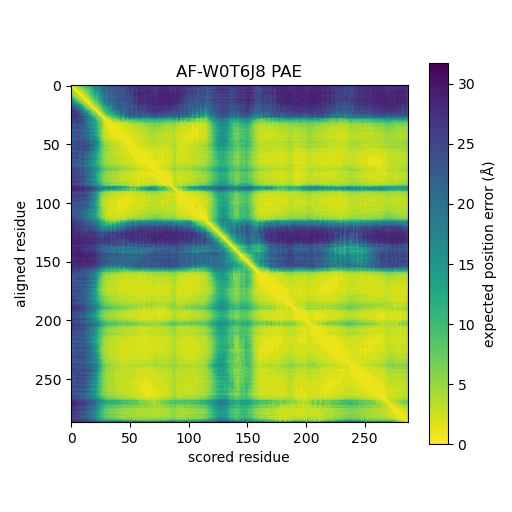G A 1 204 ? 1.642 -2.511 -23.760 1.00 85.75 204 ARG A O 1
ATOM 1621 N N . GLY A 1 205 ? 1.498 -0.583 -24.894 1.00 90.75 205 GLY A N 1
ATOM 1622 C CA . GLY A 1 205 ? 0.057 -0.613 -25.095 1.00 90.75 205 GLY A CA 1
ATOM 1623 C C . GLY A 1 205 ? -0.715 -0.111 -23.874 1.00 90.75 205 GLY A C 1
ATOM 1624 O O . GLY A 1 205 ? -0.288 -0.223 -22.722 1.00 90.75 205 GLY A O 1
ATOM 1625 N N . SER A 1 206 ? -1.893 0.458 -24.133 1.00 94.06 206 SER A N 1
ATOM 1626 C CA . SER A 1 206 ? -2.707 1.119 -23.108 1.00 94.06 206 SER A CA 1
ATOM 1627 C C . SER A 1 206 ? -3.097 0.188 -21.961 1.00 94.06 206 SER A C 1
ATOM 1629 O O . SER A 1 206 ? -3.113 0.622 -20.813 1.00 94.06 206 SER A O 1
ATOM 1631 N N . PHE A 1 207 ? -3.366 -1.090 -22.248 1.00 94.56 207 PHE A N 1
ATOM 1632 C CA . PHE A 1 207 ? -3.777 -2.053 -21.228 1.00 94.56 207 PHE A CA 1
ATOM 1633 C C . PHE A 1 207 ? -2.674 -2.338 -20.201 1.00 94.56 207 PHE A C 1
ATOM 1635 O O . PHE A 1 207 ? -2.924 -2.227 -19.006 1.00 94.56 207 PHE A O 1
ATOM 1642 N N . VAL A 1 208 ? -1.449 -2.654 -20.634 1.00 94.69 208 VAL A N 1
ATOM 1643 C CA . VAL A 1 208 ? -0.333 -2.923 -19.708 1.00 94.69 208 VAL A CA 1
ATOM 1644 C C . VAL A 1 208 ? 0.003 -1.658 -18.924 1.00 94.69 208 VAL A C 1
ATOM 1646 O O . VAL A 1 208 ? 0.048 -1.676 -17.693 1.00 94.69 208 VAL A O 1
ATOM 1649 N N . ARG A 1 209 ? 0.137 -0.533 -19.633 1.00 95.38 209 ARG A N 1
ATOM 1650 C CA . ARG A 1 209 ? 0.524 0.749 -19.044 1.00 95.38 209 ARG A CA 1
ATOM 1651 C C . ARG A 1 209 ? -0.458 1.238 -17.984 1.00 95.38 209 ARG A C 1
ATOM 1653 O O . ARG A 1 209 ? -0.034 1.656 -16.909 1.00 95.38 209 ARG A O 1
ATOM 1660 N N . TRP A 1 210 ? -1.758 1.207 -18.269 1.00 96.62 210 TRP A N 1
ATOM 1661 C CA . TRP A 1 210 ? -2.776 1.706 -17.342 1.00 96.62 210 TRP A CA 1
ATOM 1662 C C . TRP A 1 210 ? -3.299 0.631 -16.394 1.00 96.62 210 TRP A C 1
ATOM 1664 O O . TRP A 1 210 ? -3.450 0.901 -15.207 1.00 96.62 210 TRP A O 1
ATOM 1674 N N . GLY A 1 211 ? -3.564 -0.574 -16.894 1.00 95.75 211 GLY A N 1
ATOM 1675 C CA . GLY A 1 211 ? -4.170 -1.664 -16.131 1.00 95.75 211 GLY A CA 1
ATOM 1676 C C . GLY A 1 211 ? -3.200 -2.374 -15.190 1.00 95.75 211 GLY A C 1
ATOM 1677 O O . GLY A 1 211 ? -3.594 -2.714 -14.079 1.00 95.75 211 GLY A O 1
ATOM 1678 N N . LEU A 1 212 ? -1.940 -2.568 -15.597 1.00 96.12 212 LEU A N 1
ATOM 1679 C CA . LEU A 1 212 ? -0.918 -3.221 -14.764 1.00 96.12 212 LEU A CA 1
ATOM 1680 C C . LEU A 1 212 ? 0.055 -2.218 -14.128 1.00 96.12 212 LEU A C 1
ATOM 1682 O O . LEU A 1 212 ? 0.573 -2.482 -13.046 1.00 96.12 212 LEU A O 1
ATOM 1686 N N . GLY A 1 213 ? 0.278 -1.073 -14.781 1.00 96.44 213 GLY A N 1
ATOM 1687 C CA . GLY A 1 213 ? 1.129 0.017 -14.304 1.00 96.44 213 GLY A CA 1
ATOM 1688 C C . GLY A 1 213 ? 0.378 1.065 -13.477 1.00 96.44 213 GLY A C 1
ATOM 1689 O O . GLY A 1 213 ? 0.169 0.901 -12.275 1.00 96.44 213 GLY A O 1
ATOM 1690 N N . TYR A 1 214 ? -0.001 2.179 -14.111 1.00 97.75 214 TYR A N 1
ATOM 1691 C CA . TYR A 1 214 ? -0.490 3.385 -13.428 1.00 97.75 214 TYR A CA 1
ATOM 1692 C C . TYR A 1 214 ? -1.683 3.139 -12.503 1.00 97.75 214 TYR A C 1
ATOM 1694 O O . TYR A 1 214 ? -1.670 3.621 -11.375 1.00 97.75 214 TYR A O 1
ATOM 1702 N N . GLY A 1 215 ? -2.710 2.414 -12.950 1.00 97.81 215 GLY A N 1
ATOM 1703 C CA . GLY A 1 215 ? -3.957 2.232 -12.205 1.00 97.81 215 GLY A CA 1
ATOM 1704 C C . GLY A 1 215 ? -3.732 1.616 -10.822 1.00 97.81 215 GLY A C 1
ATOM 1705 O O . GLY A 1 215 ? -4.005 2.281 -9.817 1.00 97.81 215 GLY A O 1
ATOM 1706 N N . PRO A 1 216 ? -3.186 0.389 -10.735 1.00 98.06 216 PRO A N 1
ATOM 1707 C CA . PRO A 1 216 ? -2.891 -0.248 -9.456 1.00 98.06 216 PRO A CA 1
ATOM 1708 C C . PRO A 1 216 ? -1.914 0.551 -8.589 1.00 98.06 216 PRO A C 1
ATOM 1710 O O . PRO A 1 216 ? -2.117 0.634 -7.379 1.00 98.06 216 PRO A O 1
ATOM 1713 N N . LEU A 1 217 ? -0.884 1.175 -9.177 1.00 98.25 217 LEU A N 1
ATOM 1714 C CA . LEU A 1 217 ? 0.104 1.952 -8.421 1.00 98.25 217 LEU A CA 1
ATOM 1715 C C . LEU A 1 217 ? -0.497 3.236 -7.828 1.00 98.25 217 LEU A C 1
ATOM 1717 O O . LEU A 1 217 ? -0.312 3.496 -6.643 1.00 98.25 217 LEU A O 1
ATOM 1721 N N . ILE A 1 218 ? -1.282 4.001 -8.592 1.00 98.44 218 ILE A N 1
ATOM 1722 C CA . ILE A 1 218 ? -2.001 5.183 -8.081 1.00 98.44 218 ILE A CA 1
ATOM 1723 C C . ILE A 1 218 ? -2.992 4.767 -6.989 1.00 98.44 218 ILE A C 1
ATOM 1725 O O . ILE A 1 218 ? -3.072 5.415 -5.941 1.00 98.44 218 ILE A O 1
ATOM 1729 N N . ALA A 1 219 ? -3.718 3.663 -7.195 1.00 98.19 219 ALA A N 1
ATOM 1730 C CA . ALA A 1 219 ? -4.645 3.136 -6.201 1.00 98.19 219 ALA A CA 1
ATOM 1731 C C . ALA A 1 219 ? -3.924 2.728 -4.903 1.00 98.19 219 ALA A C 1
ATOM 1733 O O . ALA A 1 219 ? -4.406 3.053 -3.817 1.00 98.19 219 ALA A O 1
ATOM 1734 N N . LEU A 1 220 ? -2.754 2.087 -4.995 1.00 97.94 220 LEU A N 1
ATOM 1735 C CA . LEU A 1 220 ? -1.902 1.748 -3.848 1.00 97.94 220 LEU A CA 1
ATOM 1736 C C . LEU A 1 220 ? -1.397 2.987 -3.115 1.00 97.94 220 LEU A C 1
ATOM 1738 O O . LEU A 1 220 ? -1.478 3.029 -1.888 1.00 97.94 220 LEU A O 1
ATOM 1742 N N . ILE A 1 221 ? -0.930 4.007 -3.840 1.00 98.06 221 ILE A N 1
ATOM 1743 C CA . ILE A 1 221 ? -0.479 5.271 -3.245 1.00 98.06 221 ILE A CA 1
ATOM 1744 C C . ILE A 1 221 ? -1.626 5.908 -2.460 1.00 98.06 221 ILE A C 1
ATOM 1746 O O . ILE A 1 221 ? -1.463 6.217 -1.279 1.00 98.06 221 ILE A O 1
ATOM 1750 N N . GLY A 1 222 ? -2.801 6.058 -3.076 1.00 96.88 222 GLY A N 1
ATOM 1751 C CA . GLY A 1 222 ? -3.955 6.692 -2.441 1.00 96.88 222 GLY A CA 1
ATOM 1752 C C . GLY A 1 222 ? -4.504 5.888 -1.260 1.00 96.88 222 GLY A C 1
ATOM 1753 O O . GLY A 1 222 ? -4.542 6.377 -0.127 1.00 96.88 222 GLY A O 1
ATOM 1754 N N . LEU A 1 223 ? -4.920 4.642 -1.507 1.00 97.44 223 LEU A N 1
ATOM 1755 C CA . LEU A 1 223 ? -5.539 3.782 -0.493 1.00 97.44 223 LEU A CA 1
ATOM 1756 C C . LEU A 1 223 ? -4.555 3.396 0.608 1.00 97.44 223 LEU A C 1
ATOM 1758 O O . LEU A 1 223 ? -4.945 3.384 1.775 1.00 97.44 223 LEU A O 1
ATOM 1762 N N . GLY A 1 224 ? -3.299 3.115 0.259 1.00 97.00 224 GLY A N 1
ATOM 1763 C CA . GLY A 1 224 ? -2.234 2.780 1.201 1.00 97.00 224 GLY A CA 1
ATOM 1764 C C . GLY A 1 224 ? -1.951 3.940 2.144 1.00 97.00 224 GLY A C 1
ATOM 1765 O O . GLY A 1 224 ? -2.123 3.793 3.356 1.00 97.00 224 GLY A O 1
ATOM 1766 N N . THR A 1 225 ? -1.627 5.117 1.596 1.00 96.44 225 THR A N 1
ATOM 1767 C CA . THR A 1 225 ? -1.415 6.342 2.386 1.00 96.44 225 THR A CA 1
ATOM 1768 C C . THR A 1 225 ? -2.620 6.605 3.285 1.00 96.44 225 THR A C 1
ATOM 1770 O O . THR A 1 225 ? -2.479 6.768 4.496 1.00 96.44 225 THR A O 1
ATOM 1773 N N . TYR A 1 226 ? -3.839 6.544 2.745 1.00 95.94 226 TYR A N 1
ATOM 1774 C CA . TYR A 1 226 ? -5.032 6.722 3.565 1.00 95.94 226 TYR A CA 1
ATOM 1775 C C . TYR A 1 226 ? -5.148 5.708 4.704 1.00 95.94 226 TYR A C 1
ATOM 1777 O O . TYR A 1 226 ? -5.354 6.098 5.857 1.00 95.94 226 TYR A O 1
ATOM 1785 N N . HIS A 1 227 ? -5.035 4.414 4.409 1.00 96.25 227 HIS A N 1
ATOM 1786 C CA . HIS A 1 227 ? -5.218 3.348 5.390 1.00 96.25 227 HIS A CA 1
ATOM 1787 C C . HIS A 1 227 ? -4.188 3.432 6.520 1.00 96.25 227 HIS A C 1
ATOM 1789 O O . HIS A 1 227 ? -4.550 3.302 7.691 1.00 96.25 227 HIS A O 1
ATOM 1795 N N . ILE A 1 228 ? -2.934 3.728 6.176 1.00 95.50 228 ILE A N 1
ATOM 1796 C CA . ILE A 1 228 ? -1.833 3.882 7.126 1.00 95.50 228 ILE A CA 1
ATOM 1797 C C . ILE A 1 228 ? -2.076 5.085 8.034 1.00 95.50 228 ILE A C 1
ATOM 1799 O O . ILE A 1 228 ? -2.191 4.922 9.245 1.00 95.50 228 ILE A O 1
ATOM 1803 N N . PHE A 1 229 ? -2.210 6.293 7.481 1.00 95.56 229 PHE A N 1
ATOM 1804 C CA . PHE A 1 229 ? -2.287 7.503 8.306 1.00 95.56 229 PHE A CA 1
ATOM 1805 C C . PHE A 1 229 ? -3.601 7.600 9.088 1.00 95.56 229 PHE A C 1
ATOM 1807 O O . PHE A 1 229 ? -3.595 8.014 10.250 1.00 95.56 229 PHE A O 1
ATOM 1814 N N . SER A 1 230 ? -4.727 7.164 8.510 1.00 92.88 230 SER A N 1
ATOM 1815 C CA . SER A 1 230 ? -5.988 7.071 9.260 1.00 92.88 230 SER A CA 1
ATOM 1816 C C . SER A 1 230 ? -5.908 6.035 10.385 1.00 92.88 230 SER A C 1
ATOM 1818 O O . SER A 1 230 ? -6.408 6.293 11.483 1.00 92.88 230 SER A O 1
ATOM 1820 N N . GLY A 1 231 ? -5.225 4.909 10.150 1.00 92.62 231 GLY A N 1
ATOM 1821 C CA . GLY A 1 231 ? -4.924 3.908 11.166 1.00 92.62 231 GLY A CA 1
ATOM 1822 C C . GLY A 1 231 ? -4.038 4.455 12.279 1.00 92.62 231 GLY A C 1
ATOM 1823 O O . GLY A 1 231 ? -4.373 4.280 13.447 1.00 92.62 231 GLY A O 1
ATOM 1824 N N . THR A 1 232 ? -2.981 5.198 11.947 1.00 93.44 232 THR A N 1
ATOM 1825 C CA . THR A 1 232 ? -2.089 5.853 12.917 1.00 93.44 232 THR A CA 1
ATOM 1826 C C . THR A 1 232 ? -2.836 6.865 13.782 1.00 93.44 232 THR A C 1
ATOM 1828 O O . THR A 1 232 ? -2.686 6.864 15.002 1.00 93.44 232 THR A O 1
ATOM 1831 N N . VAL A 1 233 ? -3.705 7.688 13.187 1.00 93.56 233 VAL A N 1
ATOM 1832 C CA . VAL A 1 233 ? -4.550 8.641 13.930 1.00 93.56 233 VAL A CA 1
ATOM 1833 C C . VAL A 1 233 ? -5.460 7.927 14.928 1.00 93.56 233 VAL A C 1
ATOM 1835 O O . VAL A 1 233 ? -5.628 8.405 16.052 1.00 93.56 233 VAL A O 1
ATOM 1838 N N . GLN A 1 234 ? -6.032 6.783 14.542 1.00 90.62 234 GLN A N 1
ATOM 1839 C CA . GLN A 1 234 ? -6.852 5.971 15.443 1.00 90.62 234 GLN A CA 1
ATOM 1840 C C . GLN A 1 234 ? -6.013 5.278 16.518 1.00 90.62 234 GLN A C 1
ATOM 1842 O O . GLN A 1 234 ? -6.402 5.285 17.682 1.00 90.62 234 GLN A O 1
ATOM 1847 N N . TYR A 1 235 ? -4.856 4.732 16.149 1.00 90.56 235 TYR A N 1
ATOM 1848 C CA . TYR A 1 235 ? -3.936 4.043 17.050 1.00 90.56 235 TYR A CA 1
ATOM 1849 C C . TYR A 1 235 ? -3.414 4.967 18.157 1.00 90.56 235 TYR A C 1
ATOM 1851 O O . TYR A 1 235 ? -3.455 4.620 19.337 1.00 90.56 235 TYR A O 1
ATOM 1859 N N . LEU A 1 236 ? -3.002 6.181 17.786 1.00 92.25 236 LEU A N 1
ATOM 1860 C CA . LEU A 1 236 ? -2.513 7.212 18.704 1.00 92.25 236 LEU A CA 1
ATOM 1861 C C . LEU A 1 236 ? -3.639 8.003 19.383 1.00 92.25 236 LEU A C 1
ATOM 1863 O O . LEU A 1 236 ? -3.367 8.939 20.128 1.00 92.25 236 LEU A O 1
ATOM 1867 N N . HIS A 1 237 ? -4.905 7.660 19.123 1.00 91.69 237 HIS A N 1
ATOM 1868 C CA . HIS A 1 237 ? -6.073 8.343 19.682 1.00 91.69 237 HIS A CA 1
ATOM 1869 C C . HIS A 1 237 ? -6.045 9.872 19.478 1.00 91.69 237 HIS A C 1
ATOM 1871 O O . HIS A 1 237 ? -6.527 10.630 20.320 1.00 91.69 237 HIS A O 1
ATOM 1877 N N . ILE A 1 238 ? -5.521 10.352 18.343 1.00 89.88 238 ILE A N 1
ATOM 1878 C CA . ILE A 1 238 ? -5.403 11.789 18.061 1.00 89.88 238 ILE A CA 1
ATOM 1879 C C . ILE A 1 238 ? -6.808 12.365 17.869 1.00 89.88 238 ILE A C 1
ATOM 1881 O O . ILE A 1 238 ? -7.466 12.090 16.863 1.00 89.88 238 ILE A O 1
ATOM 1885 N N . ARG A 1 239 ? -7.287 13.167 18.829 1.00 87.75 239 ARG A N 1
ATOM 1886 C CA . ARG A 1 239 ? -8.620 13.811 18.794 1.00 87.75 239 ARG A CA 1
ATOM 1887 C C . ARG A 1 239 ? -8.608 15.224 18.212 1.00 87.75 239 ARG A C 1
ATOM 1889 O O . ARG A 1 239 ? -9.616 15.656 17.669 1.00 87.75 239 ARG A O 1
ATOM 1896 N N . ASN A 1 240 ? -7.469 15.913 18.271 1.00 88.50 240 ASN A N 1
ATOM 1897 C CA . ASN A 1 240 ? -7.346 17.298 17.824 1.00 88.50 240 ASN A CA 1
ATOM 1898 C C . ASN A 1 240 ? -7.567 17.433 16.301 1.00 88.50 240 ASN A C 1
ATOM 1900 O O . ASN A 1 240 ? -6.825 16.855 15.499 1.00 88.50 240 ASN A O 1
ATOM 1904 N N . LEU A 1 241 ? -8.564 18.233 15.905 1.00 86.31 241 LEU A N 1
ATOM 1905 C CA . LEU A 1 241 ? -8.918 18.483 14.503 1.00 86.31 241 LEU A CA 1
ATOM 1906 C C . LEU A 1 241 ? -7.796 19.173 13.718 1.00 86.31 241 LEU A C 1
ATOM 1908 O O . LEU A 1 241 ? -7.538 18.803 12.573 1.00 86.31 241 LEU A O 1
ATOM 1912 N N . LYS A 1 242 ? -7.079 20.122 14.332 1.00 91.06 242 LYS A N 1
ATOM 1913 C CA . LYS A 1 242 ? -5.946 20.819 13.701 1.00 91.06 242 LYS A CA 1
ATOM 1914 C C . LYS A 1 242 ? -4.836 19.832 13.347 1.00 91.06 242 LYS A C 1
ATOM 1916 O O . LYS A 1 242 ? -4.297 19.883 12.243 1.00 91.06 242 LYS A O 1
ATOM 1921 N N . THR A 1 243 ? -4.539 18.893 14.245 1.00 92.06 243 THR A N 1
ATOM 1922 C CA . THR A 1 243 ? -3.552 17.831 14.000 1.00 92.06 243 THR A CA 1
ATOM 1923 C C . THR A 1 243 ? -4.010 16.889 12.892 1.00 92.06 243 THR A C 1
ATOM 1925 O O . THR A 1 243 ? -3.239 16.615 11.977 1.00 92.06 243 THR A O 1
ATOM 1928 N N . ARG A 1 244 ? -5.275 16.448 12.904 1.00 89.50 244 ARG A N 1
ATOM 1929 C CA . ARG A 1 244 ? -5.834 15.609 11.825 1.00 89.50 244 ARG A CA 1
ATOM 1930 C C . ARG A 1 244 ? -5.779 16.304 10.462 1.00 89.50 244 ARG A C 1
ATOM 1932 O O . ARG A 1 244 ? -5.424 15.660 9.481 1.00 89.50 244 ARG A O 1
ATOM 1939 N N . LYS A 1 245 ? -6.059 17.612 10.408 1.00 89.62 245 LYS A N 1
ATOM 1940 C CA . LYS A 1 245 ? -5.943 18.427 9.186 1.00 89.62 245 LYS A CA 1
ATOM 1941 C C . LYS A 1 245 ? -4.501 18.495 8.683 1.00 89.62 245 LYS A C 1
ATOM 1943 O O . LYS A 1 245 ? -4.269 18.314 7.495 1.00 89.62 245 LYS A O 1
ATOM 1948 N N . ARG A 1 246 ? -3.527 18.702 9.577 1.00 94.69 246 ARG A N 1
ATOM 1949 C CA . ARG A 1 246 ? -2.097 18.675 9.218 1.00 94.69 246 ARG A CA 1
ATOM 1950 C C . ARG A 1 246 ? -1.678 17.318 8.656 1.00 94.69 246 ARG A C 1
ATOM 1952 O O . ARG A 1 246 ? -1.034 17.279 7.615 1.00 94.69 246 ARG A O 1
ATOM 1959 N N . ILE A 1 247 ? -2.089 16.227 9.306 1.00 94.75 247 ILE A N 1
ATOM 1960 C CA . ILE A 1 247 ? -1.819 14.861 8.835 1.00 94.75 247 ILE A CA 1
ATOM 1961 C C . ILE A 1 247 ? -2.431 14.644 7.452 1.00 94.75 247 ILE A C 1
ATOM 1963 O O . ILE A 1 247 ? -1.759 14.125 6.572 1.00 94.75 247 ILE A O 1
ATOM 1967 N N . LEU A 1 248 ? -3.670 15.081 7.223 1.00 92.88 248 LEU A N 1
ATOM 1968 C CA . LEU A 1 248 ? -4.280 14.950 5.906 1.00 92.88 248 LEU A CA 1
ATOM 1969 C C . LEU A 1 248 ? -3.554 15.769 4.833 1.00 92.88 248 LEU A C 1
ATOM 1971 O O . LEU A 1 248 ? -3.314 15.248 3.751 1.00 92.88 248 LEU A O 1
ATOM 1975 N N . ASN A 1 249 ? -3.197 17.026 5.106 1.00 94.25 249 ASN A N 1
ATOM 1976 C CA . ASN A 1 249 ? -2.434 17.831 4.150 1.00 94.25 249 ASN A CA 1
ATOM 1977 C C . ASN A 1 249 ? -1.114 17.138 3.794 1.00 94.25 249 ASN A C 1
ATOM 1979 O O . ASN A 1 249 ? -0.758 17.057 2.623 1.00 94.25 249 ASN A O 1
ATOM 1983 N N . PHE A 1 250 ? -0.433 16.577 4.795 1.00 96.25 250 PHE A N 1
ATOM 1984 C CA . PHE A 1 250 ? 0.768 15.777 4.584 1.00 96.25 250 PHE A CA 1
ATOM 1985 C C . PHE A 1 250 ? 0.500 14.546 3.707 1.00 96.25 250 PHE A C 1
ATOM 1987 O O . PHE A 1 250 ? 1.242 14.300 2.762 1.00 96.25 250 PHE A O 1
ATOM 1994 N N . MET A 1 251 ? -0.589 13.812 3.952 1.00 95.56 251 MET A N 1
ATOM 1995 C CA . MET A 1 251 ? -0.994 12.678 3.113 1.00 95.56 251 MET A CA 1
ATOM 1996 C C . MET A 1 251 ? -1.252 13.082 1.661 1.00 95.56 251 MET A C 1
ATOM 1998 O O . MET A 1 251 ? -0.862 12.352 0.756 1.00 95.56 251 MET A O 1
ATOM 2002 N N . ILE A 1 252 ? -1.914 14.221 1.435 1.00 95.81 252 ILE A N 1
ATOM 2003 C CA . ILE A 1 252 ? -2.192 14.740 0.090 1.00 95.81 252 ILE A CA 1
ATOM 2004 C C . ILE A 1 252 ? -0.878 15.080 -0.612 1.00 95.81 252 ILE A C 1
ATOM 2006 O O . ILE A 1 252 ? -0.673 14.647 -1.740 1.00 95.81 252 ILE A O 1
ATOM 2010 N N . ILE A 1 253 ? 0.033 15.787 0.063 1.00 97.38 253 ILE A N 1
ATOM 2011 C CA . ILE A 1 253 ? 1.360 16.114 -0.481 1.00 97.38 253 ILE A CA 1
ATOM 2012 C C . ILE A 1 253 ? 2.121 14.834 -0.838 1.00 97.38 253 ILE A C 1
ATOM 2014 O O . ILE A 1 253 ? 2.644 14.727 -1.943 1.00 97.38 253 ILE A O 1
ATOM 2018 N N . LEU A 1 254 ? 2.135 13.843 0.056 1.00 97.31 254 LEU A N 1
ATOM 2019 C CA . LEU A 1 254 ? 2.813 12.569 -0.171 1.00 97.31 254 LEU A CA 1
ATOM 2020 C C . LEU A 1 254 ? 2.207 11.791 -1.351 1.00 97.31 254 LEU A C 1
ATOM 2022 O O . LEU A 1 254 ? 2.941 11.242 -2.171 1.00 97.31 254 LEU A O 1
ATOM 2026 N N . ALA A 1 255 ? 0.878 11.773 -1.476 1.00 97.38 255 ALA A N 1
ATOM 2027 C CA . ALA A 1 255 ? 0.198 11.133 -2.598 1.00 97.38 255 ALA A CA 1
ATOM 2028 C C . ALA A 1 255 ? 0.482 11.852 -3.927 1.00 97.38 255 ALA A C 1
ATOM 2030 O O . ALA A 1 255 ? 0.796 11.196 -4.919 1.00 97.38 255 ALA A O 1
ATOM 2031 N N . CYS A 1 256 ? 0.436 13.188 -3.943 1.00 97.94 256 CYS A N 1
ATOM 2032 C CA . CYS A 1 256 ? 0.804 13.992 -5.109 1.00 97.94 256 CYS A CA 1
ATOM 2033 C C . CYS A 1 256 ? 2.263 13.753 -5.512 1.00 97.94 256 CYS A C 1
ATOM 2035 O O . CYS A 1 256 ? 2.532 13.537 -6.690 1.00 97.94 256 CYS A O 1
ATOM 2037 N N . SER A 1 257 ? 3.181 13.718 -4.541 1.00 98.38 257 SER A N 1
ATOM 2038 C CA . SER A 1 257 ? 4.592 13.376 -4.751 1.00 98.38 257 SER A CA 1
ATOM 2039 C C . SER A 1 257 ? 4.732 12.019 -5.439 1.00 98.38 257 SER A C 1
ATOM 2041 O O . SER A 1 257 ? 5.379 11.920 -6.478 1.00 98.38 257 SER A O 1
ATOM 2043 N N . GLY A 1 258 ? 4.041 10.990 -4.938 1.00 98.06 258 GLY A N 1
ATOM 2044 C CA . GLY A 1 258 ? 4.049 9.663 -5.551 1.00 98.06 258 GLY A CA 1
ATOM 2045 C C . GLY A 1 258 ? 3.499 9.644 -6.981 1.00 98.06 258 GLY A C 1
ATOM 2046 O O . GLY A 1 258 ? 4.098 9.026 -7.857 1.00 98.06 258 GLY A O 1
ATOM 2047 N N . ILE A 1 259 ? 2.401 10.355 -7.256 1.00 98.19 259 ILE A N 1
ATOM 2048 C CA . ILE A 1 259 ? 1.825 10.446 -8.611 1.00 98.19 259 ILE A CA 1
ATOM 2049 C C . ILE A 1 259 ? 2.784 11.168 -9.569 1.00 98.19 259 ILE A C 1
ATOM 2051 O O . ILE A 1 259 ? 2.992 10.711 -10.695 1.00 98.19 259 ILE A O 1
ATOM 2055 N N . VAL A 1 260 ? 3.404 12.267 -9.129 1.00 98.44 260 VAL A N 1
ATOM 2056 C CA . VAL A 1 260 ? 4.441 12.970 -9.900 1.00 98.44 260 VAL A CA 1
ATOM 2057 C C . VAL A 1 260 ? 5.629 12.043 -10.159 1.00 98.44 260 VAL A C 1
ATOM 2059 O O . VAL A 1 260 ? 6.076 11.945 -11.299 1.00 98.44 260 VAL A O 1
ATOM 2062 N N . GLY A 1 261 ? 6.088 11.306 -9.146 1.00 98.06 261 GLY A N 1
ATOM 2063 C CA . GLY A 1 261 ? 7.156 10.314 -9.273 1.00 98.06 261 GLY A CA 1
ATOM 2064 C C . GLY A 1 261 ? 6.843 9.229 -10.305 1.00 98.06 261 GLY A C 1
ATOM 2065 O O . GLY A 1 261 ? 7.668 8.965 -11.175 1.00 98.06 261 GLY A O 1
ATOM 2066 N N . LEU A 1 262 ? 5.632 8.662 -10.295 1.00 97.62 262 LEU A N 1
ATOM 2067 C CA . LEU A 1 262 ? 5.193 7.693 -11.310 1.00 97.62 262 LEU A CA 1
ATOM 2068 C C . LEU A 1 262 ? 5.179 8.288 -12.723 1.00 97.62 262 LEU A C 1
ATOM 2070 O O . LEU A 1 262 ? 5.609 7.639 -13.676 1.00 97.62 262 LEU A O 1
ATOM 2074 N N . ASN A 1 263 ? 4.703 9.524 -12.878 1.00 97.56 263 ASN A N 1
ATOM 2075 C CA . ASN A 1 263 ? 4.713 10.208 -14.173 1.00 97.56 263 ASN A CA 1
ATOM 2076 C C . ASN A 1 263 ? 6.140 10.447 -14.684 1.00 97.56 263 ASN A C 1
ATOM 2078 O O . ASN A 1 263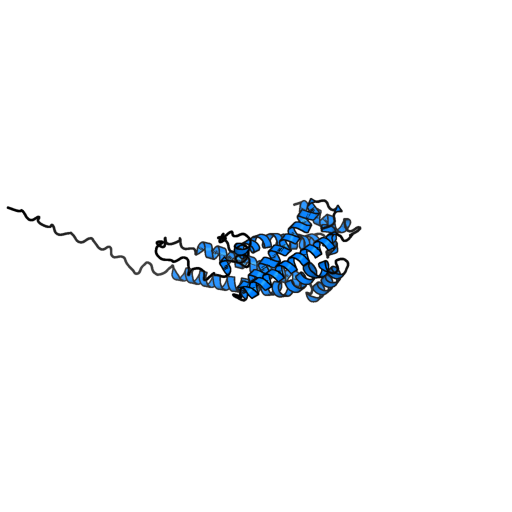 ? 6.414 10.225 -15.867 1.00 97.56 263 ASN A O 1
ATOM 2082 N N . ARG A 1 264 ? 7.059 10.842 -13.796 1.00 97.56 264 ARG A N 1
ATOM 2083 C CA . ARG A 1 264 ? 8.476 11.035 -14.130 1.00 97.56 264 ARG A CA 1
ATOM 2084 C C . ARG A 1 264 ? 9.168 9.719 -14.489 1.00 97.56 264 ARG A C 1
ATOM 2086 O O . ARG A 1 264 ? 9.907 9.697 -15.471 1.00 97.56 264 ARG A O 1
ATOM 2093 N N . LEU A 1 265 ? 8.882 8.631 -13.767 1.00 97.00 265 LEU A N 1
ATOM 2094 C CA . LEU A 1 265 ? 9.383 7.284 -14.076 1.00 97.00 265 LEU A CA 1
ATOM 2095 C C . LEU A 1 265 ? 8.885 6.782 -15.434 1.00 97.00 265 LEU A C 1
ATOM 2097 O O . LEU A 1 265 ? 9.685 6.327 -16.240 1.00 97.00 265 LEU A O 1
ATOM 2101 N N . GLY A 1 266 ? 7.589 6.913 -15.728 1.00 95.56 266 GLY A N 1
ATOM 2102 C CA . GLY A 1 266 ? 7.024 6.488 -17.017 1.00 95.56 266 GLY A CA 1
ATOM 2103 C C . GLY A 1 266 ? 7.479 7.318 -18.221 1.00 95.56 266 GLY A C 1
ATOM 2104 O O . GLY A 1 266 ? 7.199 6.948 -19.360 1.00 95.56 266 GLY A O 1
ATOM 2105 N N . SER A 1 267 ? 8.169 8.435 -17.977 1.00 95.00 267 SER A N 1
ATOM 2106 C CA . SER A 1 267 ? 8.805 9.254 -19.014 1.00 95.00 267 SER A CA 1
ATOM 2107 C C . SER A 1 267 ? 10.268 8.867 -19.263 1.00 95.00 267 SER A C 1
ATOM 2109 O O . SER A 1 267 ? 10.870 9.388 -20.196 1.00 95.00 267 SER A O 1
ATOM 2111 N N . GLN A 1 268 ? 10.846 7.976 -18.448 1.00 94.81 268 GLN A N 1
ATOM 2112 C CA . GLN A 1 268 ? 12.205 7.481 -18.653 1.00 94.81 268 GLN A CA 1
ATOM 2113 C C . GLN A 1 268 ? 12.230 6.434 -19.766 1.00 94.81 268 GLN A C 1
ATOM 2115 O O . GLN A 1 268 ? 11.395 5.528 -19.810 1.00 94.81 268 GLN A O 1
ATOM 2120 N N . LEU A 1 269 ? 13.213 6.551 -20.657 1.00 87.56 269 LEU A N 1
ATOM 2121 C CA . LEU A 1 269 ? 13.413 5.592 -21.731 1.00 87.56 269 LEU A CA 1
ATOM 2122 C C . LEU A 1 269 ? 14.090 4.332 -21.179 1.00 87.56 269 LEU A C 1
ATOM 2124 O O . LEU A 1 269 ? 15.124 4.413 -20.523 1.00 87.56 269 LEU A O 1
ATOM 2128 N N . VAL A 1 270 ? 13.515 3.167 -21.474 1.00 87.56 270 VAL A N 1
ATOM 2129 C CA . VAL A 1 270 ? 14.097 1.862 -21.139 1.00 87.56 270 VAL A CA 1
ATOM 2130 C C . VAL A 1 270 ? 14.228 1.064 -22.428 1.00 87.56 270 VAL A C 1
ATOM 2132 O O . VAL A 1 270 ? 13.228 0.593 -22.970 1.00 87.56 270 VAL A O 1
ATOM 2135 N N . ILE A 1 271 ? 15.455 0.942 -22.936 1.00 87.75 271 ILE A N 1
ATOM 2136 C CA . ILE A 1 271 ? 15.749 0.271 -24.208 1.00 87.75 271 ILE A CA 1
ATOM 2137 C C . ILE A 1 271 ? 16.140 -1.185 -23.939 1.00 87.75 271 ILE A C 1
ATOM 2139 O O . ILE A 1 271 ? 16.886 -1.476 -23.011 1.00 87.75 271 ILE A O 1
ATOM 2143 N N . GLY A 1 272 ? 15.648 -2.112 -24.764 1.00 87.00 272 GLY A N 1
ATOM 2144 C CA . GLY A 1 272 ? 16.149 -3.493 -24.806 1.00 87.00 272 GLY A CA 1
ATOM 2145 C C . GLY A 1 272 ? 15.669 -4.423 -23.685 1.00 87.00 272 GLY A C 1
ATOM 2146 O O . GLY A 1 272 ? 15.973 -5.614 -23.716 1.00 87.00 272 GLY A O 1
ATOM 2147 N N . MET A 1 273 ? 14.861 -3.939 -22.737 1.00 91.62 273 MET A N 1
ATOM 2148 C CA . MET A 1 273 ? 14.413 -4.752 -21.594 1.00 91.62 273 MET A CA 1
ATOM 2149 C C . MET A 1 273 ? 13.232 -5.689 -21.899 1.00 91.62 273 MET A C 1
ATOM 2151 O O . MET A 1 273 ? 12.859 -6.523 -21.072 1.00 91.62 273 MET A O 1
ATOM 2155 N N . ASP A 1 274 ? 12.672 -5.625 -23.110 1.00 91.25 274 ASP A N 1
ATOM 2156 C CA . ASP A 1 274 ? 11.547 -6.466 -23.534 1.00 91.25 274 ASP A CA 1
ATOM 2157 C C . ASP A 1 274 ? 11.832 -7.959 -23.400 1.00 91.25 274 ASP A C 1
ATOM 2159 O O . ASP A 1 274 ? 10.980 -8.713 -22.929 1.00 91.25 274 ASP A O 1
ATOM 2163 N N . ARG A 1 275 ? 13.046 -8.390 -23.754 1.00 91.38 275 ARG A N 1
ATOM 2164 C CA . ARG A 1 275 ? 13.446 -9.799 -23.659 1.00 91.38 275 ARG A CA 1
ATOM 2165 C C . ARG A 1 275 ? 13.379 -10.326 -22.221 1.00 91.38 275 ARG A C 1
ATOM 2167 O O . ARG A 1 275 ? 13.119 -11.511 -22.026 1.00 91.38 275 ARG A O 1
ATOM 2174 N N . TYR A 1 276 ? 13.583 -9.453 -21.237 1.00 91.75 276 TYR A N 1
ATOM 2175 C CA . TYR A 1 276 ? 13.631 -9.801 -19.819 1.00 91.75 276 TYR A CA 1
ATOM 2176 C C . TYR A 1 276 ? 12.259 -9.696 -19.149 1.00 91.75 276 TYR A C 1
ATOM 2178 O O . TYR A 1 276 ? 11.886 -10.571 -18.370 1.00 91.75 276 TYR A O 1
ATOM 2186 N N . TYR A 1 277 ? 11.475 -8.665 -19.473 1.00 93.88 277 TYR A N 1
ATOM 2187 C CA . TYR A 1 277 ? 10.237 -8.365 -18.747 1.00 93.88 277 TYR A CA 1
ATOM 2188 C C . TYR A 1 277 ? 8.958 -8.880 -19.417 1.00 93.88 277 TYR A C 1
ATOM 2190 O O . TYR A 1 277 ? 7.992 -9.195 -18.720 1.00 93.88 277 TYR A O 1
ATOM 2198 N N . GLN A 1 278 ? 8.941 -9.080 -20.740 1.00 91.81 278 GLN A N 1
ATOM 2199 C CA . GLN A 1 278 ? 7.782 -9.673 -21.428 1.00 91.81 278 GLN A CA 1
ATOM 2200 C C . GLN A 1 278 ? 7.368 -11.055 -20.886 1.00 91.81 278 GLN A C 1
ATOM 2202 O O . GLN A 1 278 ? 6.165 -11.296 -20.750 1.00 91.81 278 GLN A O 1
ATOM 2207 N N . PRO A 1 279 ? 8.293 -11.973 -20.527 1.00 92.38 279 PRO A N 1
ATOM 2208 C CA . PRO A 1 279 ? 7.921 -13.259 -19.934 1.00 92.38 279 PRO A CA 1
ATOM 2209 C C . PRO A 1 279 ? 7.091 -13.134 -18.648 1.00 92.38 279 PRO A C 1
ATOM 2211 O O . PRO A 1 279 ? 6.225 -13.973 -18.400 1.00 92.38 279 PRO A O 1
ATOM 2214 N N . ILE A 1 280 ? 7.316 -12.081 -17.853 1.00 92.38 280 ILE A N 1
ATOM 2215 C CA . ILE A 1 280 ? 6.579 -11.809 -16.609 1.00 92.38 280 ILE A CA 1
ATOM 2216 C C . ILE A 1 280 ? 5.108 -11.523 -16.935 1.00 92.38 280 ILE A C 1
ATOM 2218 O O . ILE A 1 280 ? 4.215 -12.141 -16.355 1.00 92.38 280 ILE A O 1
ATOM 2222 N N . ILE A 1 281 ? 4.856 -10.641 -17.907 1.00 92.75 281 ILE A N 1
ATOM 2223 C CA . ILE A 1 281 ? 3.497 -10.267 -18.327 1.00 92.75 281 ILE A CA 1
ATOM 2224 C C . ILE A 1 281 ? 2.791 -11.435 -19.013 1.00 92.75 281 ILE A C 1
ATOM 2226 O O . ILE A 1 281 ? 1.637 -11.720 -18.702 1.00 92.75 281 ILE A O 1
ATOM 2230 N N . LYS A 1 282 ? 3.486 -12.174 -19.886 1.00 92.19 282 LYS A N 1
ATOM 2231 C CA . LYS A 1 282 ? 2.915 -13.365 -20.533 1.00 92.19 282 LYS A CA 1
ATOM 2232 C C . LYS A 1 282 ? 2.452 -14.400 -19.509 1.00 92.19 282 LYS A C 1
ATOM 2234 O O . LYS A 1 282 ? 1.355 -14.922 -19.642 1.00 92.19 282 LYS A O 1
ATOM 2239 N N . LYS A 1 283 ? 3.239 -14.658 -18.459 1.00 91.62 283 LYS A N 1
ATOM 2240 C CA . LYS A 1 283 ? 2.837 -15.567 -17.371 1.00 91.62 283 LYS A CA 1
ATOM 2241 C C . LYS A 1 283 ? 1.635 -15.066 -16.573 1.00 91.62 283 LYS A C 1
ATOM 2243 O O . LYS A 1 283 ? 0.870 -15.892 -16.085 1.00 91.62 283 LYS A O 1
ATOM 2248 N N . LEU A 1 284 ? 1.492 -13.750 -16.409 1.00 91.19 284 LEU A N 1
ATOM 2249 C CA . LEU A 1 284 ? 0.337 -13.159 -15.732 1.00 91.19 284 LEU A CA 1
ATOM 2250 C C . LEU A 1 284 ? -0.948 -13.325 -16.554 1.00 91.19 284 LEU A C 1
ATOM 2252 O O . LEU A 1 284 ? -1.986 -13.596 -15.971 1.00 91.19 284 LEU A O 1
ATOM 2256 N N . LEU A 1 285 ? -0.865 -13.166 -17.880 1.00 90.12 285 LEU A N 1
ATOM 2257 C CA . LEU A 1 285 ? -2.015 -13.220 -18.794 1.00 90.12 285 LEU A CA 1
ATOM 2258 C C . LEU A 1 285 ? -2.367 -14.633 -19.281 1.00 90.12 285 LEU A C 1
ATOM 2260 O O . LEU A 1 285 ? -3.449 -14.838 -19.815 1.00 90.12 285 LEU A O 1
ATOM 2264 N N . ALA A 1 286 ? -1.458 -15.598 -19.139 1.00 85.81 286 ALA A N 1
ATOM 2265 C CA . ALA A 1 286 ? -1.682 -16.991 -19.533 1.00 85.81 286 ALA A CA 1
ATOM 2266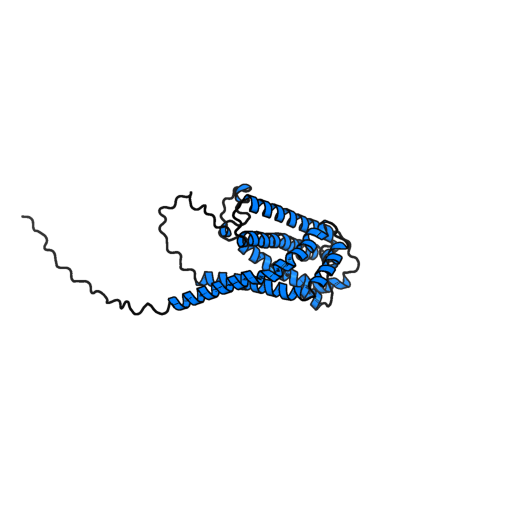 C C . ALA A 1 286 ? -2.512 -17.802 -18.515 1.00 85.81 286 ALA A C 1
ATOM 2268 O O . ALA A 1 286 ? -2.659 -19.011 -18.684 1.00 85.81 286 ALA A O 1
ATOM 2269 N N . LYS A 1 287 ? -3.003 -17.166 -17.449 1.00 59.38 287 LYS A N 1
ATOM 2270 C CA . LYS A 1 287 ? -3.863 -17.755 -16.417 1.00 59.38 287 LYS A CA 1
ATOM 2271 C C . LYS A 1 287 ? -5.192 -17.024 -16.375 1.00 59.38 287 LYS A C 1
ATOM 2273 O O . LYS A 1 287 ? -6.195 -17.711 -16.097 1.00 59.38 287 LYS A O 1
#

Foldseek 3Di:
DDDDDDDDDDDDDDDPPPPPPPPPPDPVVVVVVLVVLLVVLVVLLVVLCVLVVVCVVLVLCLQQAQLLPPVDCRSQVSVVVSCVVCVVCSVVSNVSSLVSNLVSVVVNVVSCVVPDDDPDPDPPDDDDPPPPVPDDCQQCFLCNVPCCPPVVPNDSPPHRVLVVLSVVLVVLVVLVCCLQPVLCVVLVHHDGLLLLLVQCAPPPDPCSNCVSHDPSQLSNLLSVLRNVLSVVCVVVVPPDNVVSVVSVVVSVVSSVSSNSSSVSSNPDDRPPCCVPNVSSVCVVVVD

Organism: Kluyveromyces marxianus (strain DMKU3-1042 / BCC 29191 / NBRC 104275) (NCBI:txid1003335)

Nearest PDB structures (foldseek):
  5k3i-assembly2_C  TM=2.078E-01  e=8.612E+00  Caenorhabditis elegans

Solvent-accessible surface area (backbone atoms only — not comparable to full-atom values): 16512 Å² total; per-residue (Å²): 139,85,83,79,84,84,83,78,86,81,78,82,78,82,77,76,82,72,73,81,81,78,80,74,79,74,66,60,62,59,52,50,54,54,52,50,52,48,51,51,32,53,49,46,31,59,62,25,40,52,51,45,66,66,46,45,60,60,50,43,42,44,58,21,46,38,21,50,76,41,47,81,58,56,34,47,57,51,46,51,53,52,46,61,78,38,71,73,53,46,64,60,51,34,52,52,17,52,50,44,27,53,53,26,54,47,49,52,50,54,52,49,62,76,66,57,71,77,83,74,86,70,77,91,74,90,76,72,89,81,72,73,74,76,66,56,68,72,59,44,48,85,51,50,73,45,47,43,67,78,65,66,52,80,69,78,57,95,56,36,55,58,62,52,31,47,64,60,38,50,59,48,50,52,50,50,45,38,64,73,44,53,39,29,57,77,66,77,40,90,78,59,56,66,52,52,17,45,40,34,20,79,87,60,40,70,60,46,18,39,66,69,26,51,48,51,51,53,48,45,44,50,35,44,51,48,38,51,55,49,45,49,38,59,72,69,61,65,75,56,64,71,58,54,52,52,52,48,54,50,48,51,53,48,38,51,32,24,53,49,7,51,55,45,24,27,67,44,88,70,82,84,51,59,82,68,50,48,61,42,56,52,61,64,70,75,109

InterPro domains:
  IPR012472 Mitochondrial adapter protein MCP1, transmembrane domain [PF07950] (55-156)
  IPR012472 Mitochondrial adapter protein MCP1, transmembrane domain [PF07950] (171-248)
  IPR039960 Mitochondrial adapter protein MCP1 [PTHR38409] (6-264)

Sequence (287 aa):
MSSTPTLTPLKPIPIKHIDLDLEKESKDENSNLLAIAKKYLRWIQKWSLFPLASYLPLHGINTLIIPSIEPSSAPNDVLMMIRELTSGLGSKIIWTGIAMHVLSGLGIRVLKMYTRKPPKHRKKNDLSPSETESIAPSKIGLVGGLSGYFIGVKRQLNYNPQVLTGWFLTPLLIFHGILMKILPQSSKVDIDFDFVKWLLNKERGSFVRWGLGYGPLIALIGLGTYHIFSGTVQYLHIRNLKTRKRILNFMIILACSGIVGLNRLGSQLVIGMDRYYQPIIKKLLAK